Protein AF-A0A2T4TLM7-F1 (afdb_monomer)

Solvent-accessible surface area (backbone atoms only — not comparable to full-atom values): 10738 Å² total; per-residue (Å²): 135,83,86,78,73,74,45,77,49,76,51,80,71,70,89,62,79,80,85,73,84,87,71,97,70,95,67,92,67,88,71,83,81,76,79,48,73,67,58,54,50,51,52,50,51,51,52,40,66,71,65,66,39,69,53,41,35,43,35,41,69,50,76,58,94,63,36,39,39,39,39,37,41,30,25,42,44,48,35,68,31,90,91,48,57,34,42,34,31,38,42,34,38,36,36,34,46,85,89,49,8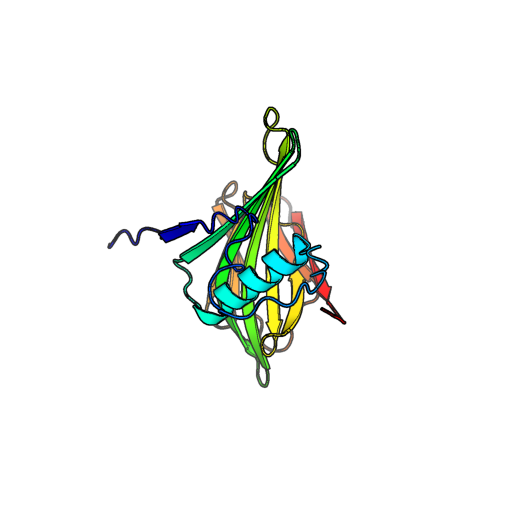4,63,49,47,46,25,30,45,37,35,24,46,86,92,32,57,42,30,33,35,47,80,41,44,77,58,50,48,80,45,44,54,61,42,28,46,35,41,34,35,69,84,77,71,45,73,45,76,47,78,49,70,80,64,88,67,62,61,49,79,42,71,77,41,77,65,88,88,52,73,42,61,52,72,30,45,48,49,71,46,91,82,110

Nearest PDB structures (foldseek):
  8t7w-assembly1_A  TM=2.461E-01  e=5.946E+00  Klebsiella aerogenes KCTC 2190

Mean predicted aligned error: 10.54 Å

Foldseek 3Di:
DDPPAQDEDEDEPPVPDPVPDPDPDDDPDPPVPPPDPVNVVLVVVVVQVVVQDQSYKYWYWDDDPQKIKIWIKGWQHWEDEPPWIKTKIKIWIFIDGPPDGTWIKIWIWIDTPSHTFWIFTDDGPQWDWHDDHQKIWIARNVQRDIDIDRDHHDDDQKDWAFRDCDPNDTDTDITGIDTDPDD

Radius of gyration: 19.2 Å; Cα contacts (8 Å, |Δi|>4): 352; chains: 1; bounding box: 36×71×44 Å

Secondary structure (DSSP, 8-state):
------EEEE-----S--SSSS--------------HHHHHHHHHHHHHHH--TTEEEEEEEEETTEEEEEEEEEEEEEE-SS-EEEEEEEEEEEEETTS-PEEEEEEEEEETTEEEEEEEEE-TTEEEEEETTEEEEEETTTTEEEEEE-SSS--SEEEEEEE-STT--EEEEEEEEE-S--

Sequence (183 aa):
MMNMREMQLTLCTIIAILFVCCTNGSQNKNINTSYSIDDVVVDLETMCLTYQNKNIVFSLKERTNTLVNDYQLKFLGSLQLENEHYELLQKTILSGQEFDSQRSNVSIVLFLNNKLYGEFTGLSNIYSVNVQSNTICIYNKETNYTTKFEITDTIPVQLFIPYTIKDSIPRGDILYLNKHINR

pLDDT: mean 77.3, std 20.48, range [27.69, 96.62]

Structure (mmCIF, N/CA/C/O backbone):
data_AF-A0A2T4TLM7-F1
#
_entry.id   AF-A0A2T4TLM7-F1
#
loop_
_atom_site.group_PDB
_atom_site.id
_atom_site.type_symbol
_atom_site.label_atom_id
_atom_site.label_alt_id
_atom_site.label_comp_id
_atom_site.label_asym_id
_atom_site.label_entity_id
_atom_site.label_seq_id
_atom_site.pdbx_PDB_ins_code
_atom_site.Cartn_x
_atom_site.Cartn_y
_atom_site.Cartn_z
_atom_site.occupancy
_atom_site.B_iso_or_equiv
_atom_site.auth_seq_id
_atom_site.auth_comp_id
_atom_site.auth_asym_id
_atom_site.auth_atom_id
_atom_site.pdbx_PDB_model_num
ATOM 1 N N . MET A 1 1 ? 21.422 -1.760 21.260 1.00 33.12 1 MET A N 1
ATOM 2 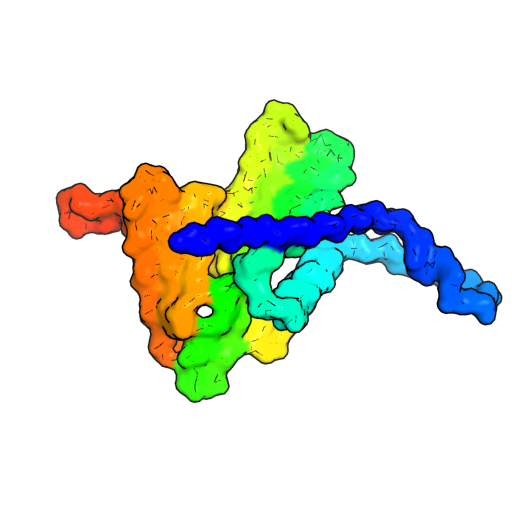C CA . MET A 1 1 ? 20.446 -1.677 20.152 1.00 33.12 1 MET A CA 1
ATOM 3 C C . MET A 1 1 ? 20.816 -2.734 19.131 1.00 33.12 1 MET A C 1
ATOM 5 O O . MET A 1 1 ? 21.908 -2.674 18.585 1.00 33.12 1 MET A O 1
ATOM 9 N N . MET A 1 2 ? 19.983 -3.761 18.976 1.00 27.69 2 MET A N 1
ATOM 10 C CA . MET A 1 2 ? 20.257 -4.881 18.075 1.00 27.69 2 MET A CA 1
ATOM 11 C C . MET A 1 2 ? 19.902 -4.443 16.650 1.00 27.69 2 MET A C 1
ATOM 13 O O . MET A 1 2 ? 18.747 -4.119 16.389 1.00 27.69 2 MET A O 1
ATOM 17 N N . ASN A 1 3 ? 20.891 -4.387 15.751 1.00 35.50 3 ASN A N 1
ATOM 18 C CA . ASN A 1 3 ? 20.660 -4.205 14.317 1.00 35.50 3 ASN A CA 1
ATOM 19 C C . ASN A 1 3 ? 19.931 -5.449 13.799 1.00 35.50 3 ASN A C 1
ATOM 21 O O . ASN A 1 3 ? 20.558 -6.450 13.451 1.00 35.50 3 ASN A O 1
ATOM 25 N N . MET A 1 4 ? 18.601 -5.408 13.803 1.00 39.03 4 MET A N 1
ATOM 26 C CA . MET A 1 4 ? 17.790 -6.398 13.111 1.00 39.03 4 MET A CA 1
ATOM 27 C C . MET A 1 4 ? 17.955 -6.160 11.612 1.00 39.03 4 MET A C 1
ATOM 29 O O . MET A 1 4 ? 17.510 -5.145 11.085 1.00 39.03 4 MET A O 1
ATOM 33 N N . ARG A 1 5 ? 18.672 -7.068 10.947 1.00 49.59 5 ARG A N 1
ATOM 34 C CA . ARG A 1 5 ? 18.843 -7.055 9.492 1.00 49.59 5 ARG A CA 1
ATOM 35 C C . ARG A 1 5 ? 17.535 -7.508 8.842 1.00 49.59 5 ARG A C 1
ATOM 37 O O . ARG A 1 5 ? 16.991 -8.536 9.242 1.00 49.59 5 ARG A O 1
ATOM 44 N N . GLU A 1 6 ? 17.046 -6.753 7.863 1.00 53.81 6 GLU A N 1
ATOM 45 C CA . GLU A 1 6 ? 15.962 -7.203 6.984 1.00 53.81 6 GLU A CA 1
ATOM 46 C C . GLU A 1 6 ? 16.440 -8.422 6.179 1.00 53.81 6 GLU A C 1
ATOM 48 O O . GLU A 1 6 ? 17.590 -8.473 5.735 1.00 53.81 6 GLU A O 1
ATOM 53 N N . MET A 1 7 ? 15.576 -9.429 6.042 1.00 52.00 7 MET A N 1
ATOM 54 C CA . MET A 1 7 ? 15.871 -10.667 5.327 1.00 52.00 7 MET A CA 1
ATOM 55 C C . MET A 1 7 ? 15.123 -10.656 3.992 1.00 52.00 7 MET A C 1
ATOM 57 O O . MET A 1 7 ? 13.897 -10.577 3.959 1.00 52.00 7 MET A O 1
ATOM 61 N N . GLN A 1 8 ? 15.861 -10.727 2.887 1.00 55.94 8 GLN A N 1
ATOM 62 C CA . GLN A 1 8 ? 15.288 -10.778 1.545 1.00 55.94 8 GLN A CA 1
ATOM 63 C C 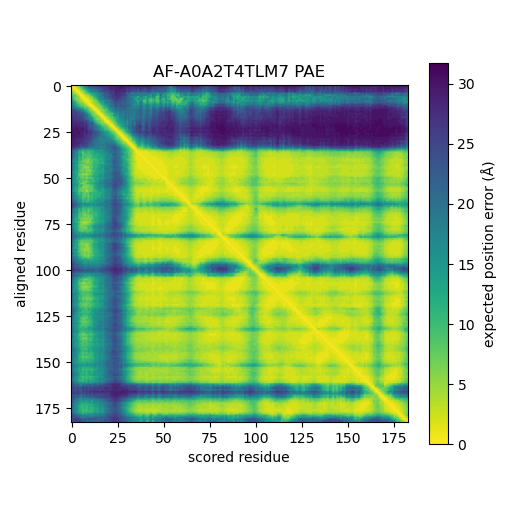. GLN A 1 8 ? 15.191 -12.234 1.081 1.00 55.94 8 GLN A C 1
ATOM 65 O O . GLN A 1 8 ? 16.204 -12.935 1.038 1.00 55.94 8 GLN A O 1
ATOM 70 N N . LEU A 1 9 ? 13.983 -12.679 0.729 1.00 52.72 9 LEU A N 1
ATOM 71 C CA . LEU A 1 9 ? 13.744 -13.981 0.112 1.00 52.72 9 LEU A CA 1
ATOM 72 C C . LEU A 1 9 ? 13.404 -13.765 -1.365 1.00 52.72 9 LEU A C 1
ATOM 74 O O . LEU A 1 9 ? 12.288 -13.384 -1.720 1.00 52.72 9 LEU A O 1
ATOM 78 N N . THR A 1 10 ? 14.384 -14.007 -2.230 1.00 52.44 10 THR A N 1
ATOM 79 C CA . THR 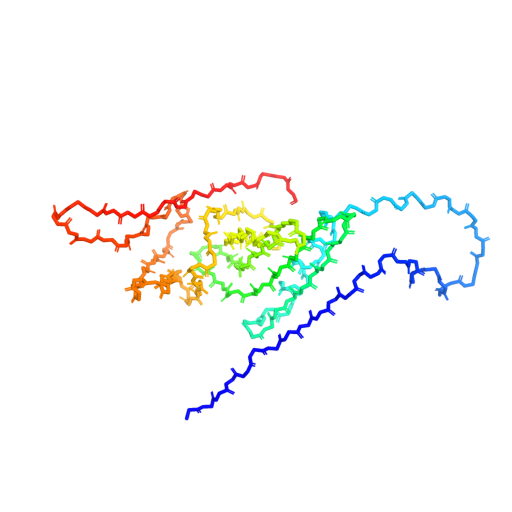A 1 10 ? 14.212 -13.871 -3.678 1.00 52.44 10 THR A CA 1
ATOM 80 C C . THR A 1 10 ? 13.650 -15.164 -4.253 1.00 52.44 10 THR A C 1
ATOM 82 O O . THR A 1 10 ? 14.358 -16.171 -4.323 1.00 52.44 10 THR A O 1
ATOM 85 N N . LEU A 1 11 ? 12.391 -15.140 -4.697 1.00 48.09 11 LEU A N 1
ATOM 86 C CA . LEU A 1 11 ? 11.823 -16.226 -5.485 1.00 48.09 11 LEU A CA 1
ATOM 87 C C . LEU A 1 11 ? 12.173 -15.963 -6.955 1.00 48.09 11 LEU A C 1
ATOM 89 O O . LEU A 1 11 ? 11.512 -15.195 -7.649 1.00 48.09 11 LEU A O 1
ATOM 93 N N . CYS A 1 12 ? 13.259 -16.567 -7.436 1.00 40.81 12 CYS A N 1
ATOM 94 C CA . CYS A 1 12 ? 13.554 -16.586 -8.865 1.00 40.81 12 CYS A CA 1
ATOM 95 C C . CYS A 1 12 ? 12.575 -17.542 -9.552 1.00 40.81 12 CYS A C 1
ATOM 97 O O . CYS A 1 12 ? 12.885 -18.715 -9.755 1.00 40.81 12 CYS A O 1
ATOM 99 N N . THR A 1 13 ? 11.398 -17.051 -9.931 1.00 43.31 13 THR A N 1
ATOM 100 C CA . THR A 1 13 ? 10.540 -17.699 -10.928 1.00 43.31 13 THR A CA 1
ATOM 101 C C . THR A 1 13 ? 11.238 -17.601 -12.277 1.00 43.31 13 THR A C 1
ATOM 103 O O . THR A 1 13 ? 10.899 -16.818 -13.158 1.00 43.31 13 THR A O 1
ATOM 106 N N . ILE A 1 14 ? 12.220 -18.473 -12.476 1.00 39.44 14 ILE A N 1
ATOM 107 C CA . ILE A 1 14 ? 12.344 -19.084 -13.785 1.00 39.44 14 ILE A CA 1
ATOM 108 C C . ILE A 1 14 ? 11.061 -19.911 -13.907 1.00 39.44 14 ILE A C 1
ATOM 110 O O . ILE A 1 14 ? 10.992 -21.025 -13.391 1.00 39.44 14 ILE A O 1
ATOM 114 N N . ILE A 1 15 ? 10.013 -19.357 -14.528 1.00 42.59 15 ILE A N 1
ATOM 115 C CA . ILE A 1 15 ? 8.892 -20.154 -15.046 1.00 42.59 15 ILE A CA 1
ATOM 116 C C . ILE A 1 15 ? 9.458 -20.969 -16.216 1.00 42.59 15 ILE A C 1
ATOM 118 O O . ILE A 1 15 ? 9.212 -20.719 -17.388 1.00 42.59 15 ILE A O 1
ATOM 122 N N . ALA A 1 16 ? 10.299 -21.935 -15.876 1.00 36.75 16 ALA A N 1
ATOM 123 C CA . ALA A 1 16 ? 10.613 -23.092 -16.672 1.00 36.75 16 ALA A CA 1
ATOM 124 C C . ALA A 1 16 ? 10.204 -24.267 -15.793 1.00 36.75 16 ALA A C 1
ATOM 126 O O . ALA A 1 16 ? 10.972 -24.730 -14.959 1.00 36.75 16 ALA A O 1
ATOM 127 N N . ILE A 1 17 ? 8.941 -24.674 -15.932 1.00 44.44 17 ILE A N 1
ATOM 128 C CA . ILE A 1 17 ? 8.554 -26.087 -15.945 1.00 44.44 17 ILE A CA 1
ATOM 129 C C . ILE A 1 17 ? 9.318 -26.939 -14.904 1.00 44.44 17 ILE A C 1
ATOM 131 O O . ILE A 1 17 ? 10.102 -27.813 -15.253 1.00 44.44 17 ILE A O 1
ATOM 135 N N . LEU A 1 18 ? 9.088 -26.699 -13.611 1.00 35.59 18 LEU A N 1
ATOM 136 C CA . LEU A 1 18 ? 9.504 -27.619 -12.538 1.00 35.59 18 LEU A CA 1
ATOM 137 C C . LEU A 1 18 ? 8.317 -28.080 -11.677 1.00 35.59 18 LEU A C 1
ATOM 139 O O . LEU A 1 18 ? 8.486 -28.519 -10.547 1.00 35.59 18 LEU A O 1
ATOM 143 N N . PHE A 1 19 ? 7.111 -28.056 -12.253 1.00 35.44 19 PHE A N 1
ATOM 144 C CA . PHE A 1 19 ? 5.983 -28.891 -11.811 1.00 35.44 19 PHE A CA 1
ATOM 145 C C . PHE A 1 19 ? 5.677 -30.049 -12.779 1.00 35.44 19 PHE A C 1
ATOM 147 O O . PHE A 1 19 ? 4.726 -30.799 -12.575 1.00 35.44 19 PHE A O 1
ATOM 154 N N . VAL A 1 20 ? 6.517 -30.261 -13.799 1.00 38.62 20 VAL A N 1
ATOM 155 C CA . VAL A 1 20 ? 6.531 -31.492 -14.600 1.00 38.62 20 VAL A CA 1
ATOM 156 C C . VAL A 1 20 ? 7.753 -32.292 -14.168 1.00 38.62 20 VAL A C 1
ATOM 158 O O . VAL A 1 20 ? 8.825 -32.058 -14.704 1.00 38.62 20 VAL A O 1
ATOM 161 N N . CYS A 1 21 ? 7.606 -33.145 -13.146 1.00 30.00 21 CYS A N 1
ATOM 162 C CA . CYS A 1 21 ? 8.369 -34.402 -12.967 1.00 30.00 21 CYS A CA 1
ATOM 163 C C . CYS A 1 21 ? 8.120 -35.117 -11.621 1.00 30.00 21 CYS A C 1
ATOM 165 O O . CYS A 1 21 ? 8.963 -35.891 -11.184 1.00 30.00 21 CYS A O 1
ATOM 167 N N . CYS A 1 22 ? 6.959 -34.946 -10.978 1.00 31.88 22 CYS A N 1
ATOM 168 C CA . CYS A 1 22 ? 6.575 -35.801 -9.846 1.00 31.88 22 CYS A CA 1
ATOM 169 C C . CYS A 1 22 ? 5.131 -36.302 -9.960 1.00 31.88 22 CYS A C 1
ATOM 171 O O . CYS A 1 22 ? 4.342 -36.107 -9.051 1.00 31.88 22 CYS A O 1
ATOM 173 N N . THR A 1 23 ? 4.770 -36.961 -11.062 1.00 32.19 23 THR A N 1
ATOM 174 C CA . THR A 1 23 ? 3.806 -38.076 -11.024 1.00 32.19 23 THR A CA 1
ATOM 175 C C . THR A 1 23 ? 4.060 -38.992 -12.220 1.00 32.19 23 THR A C 1
ATOM 177 O O . THR A 1 23 ? 3.981 -38.586 -13.377 1.00 32.19 23 THR A O 1
ATOM 180 N N . ASN A 1 24 ? 4.405 -40.247 -11.932 1.00 34.47 24 ASN A N 1
ATOM 181 C CA . ASN A 1 24 ? 4.474 -41.313 -12.923 1.00 34.47 24 ASN A CA 1
ATOM 182 C C . ASN A 1 24 ? 3.066 -41.561 -13.478 1.00 34.47 24 ASN A C 1
ATOM 184 O O . ASN A 1 24 ? 2.235 -42.163 -12.804 1.00 34.47 24 ASN A O 1
ATOM 188 N N . GLY A 1 25 ? 2.793 -41.087 -14.691 1.00 32.69 25 GLY A N 1
ATOM 189 C CA . GLY A 1 25 ? 1.512 -41.313 -15.356 1.00 32.69 25 GLY A CA 1
ATOM 190 C C . GLY A 1 25 ? 1.303 -40.357 -16.518 1.00 32.69 25 GLY A C 1
ATOM 191 O O . GLY A 1 25 ? 0.605 -39.357 -16.387 1.00 32.69 25 GLY A O 1
ATOM 192 N N . SER A 1 26 ? 1.925 -40.654 -17.660 1.00 36.12 26 SER A N 1
ATOM 193 C CA . SER A 1 26 ? 1.779 -39.874 -18.886 1.00 36.12 26 SER A CA 1
ATOM 194 C C . SER A 1 26 ? 0.325 -39.881 -19.372 1.00 36.12 26 SER A C 1
ATOM 196 O O . SER A 1 26 ? -0.138 -40.837 -19.994 1.00 36.12 26 SER A O 1
ATOM 198 N N . GLN A 1 27 ? -0.383 -38.782 -19.145 1.00 34.03 27 GLN A N 1
ATOM 199 C CA . GLN A 1 27 ? -1.437 -38.336 -20.042 1.00 34.03 27 GLN A CA 1
ATOM 200 C C . GLN A 1 27 ? -1.038 -36.952 -20.531 1.00 34.03 27 GLN A C 1
ATOM 202 O O . GLN A 1 27 ? -0.856 -36.041 -19.724 1.00 34.03 27 GLN A O 1
ATOM 207 N N . ASN A 1 28 ? -0.883 -36.808 -21.849 1.00 35.38 28 ASN A N 1
ATOM 208 C CA . ASN A 1 28 ? -0.712 -35.515 -22.502 1.00 35.38 28 ASN A CA 1
ATOM 209 C C . ASN A 1 28 ? -1.981 -34.685 -22.282 1.00 35.38 28 ASN A C 1
ATOM 211 O O . ASN A 1 28 ? -2.888 -34.665 -23.110 1.00 35.38 28 ASN A O 1
ATOM 215 N N . LYS A 1 29 ? -2.059 -34.011 -21.137 1.00 29.84 29 LYS A N 1
ATOM 216 C CA . LYS A 1 29 ? -2.904 -32.838 -20.982 1.00 29.84 29 LYS A CA 1
ATOM 217 C C . LYS A 1 29 ? -2.148 -31.698 -21.644 1.00 29.84 29 LYS A C 1
ATOM 219 O O . LYS A 1 29 ? -1.044 -31.370 -21.220 1.00 29.84 29 LYS A O 1
ATOM 224 N N . ASN A 1 30 ? -2.742 -31.098 -22.671 1.00 31.16 30 ASN A N 1
ATOM 225 C CA . ASN A 1 30 ? -2.368 -29.750 -23.081 1.00 31.16 30 ASN A CA 1
ATOM 226 C C . ASN A 1 30 ? -2.690 -28.831 -21.900 1.00 31.16 30 ASN A C 1
ATOM 228 O O . ASN A 1 30 ? -3.817 -28.364 -21.747 1.00 31.16 30 ASN A O 1
ATOM 232 N N . ILE A 1 31 ? -1.722 -28.664 -21.001 1.00 35.16 31 ILE A N 1
ATOM 233 C CA . ILE A 1 31 ? -1.799 -27.681 -19.933 1.00 35.16 31 ILE A CA 1
ATOM 234 C C . ILE A 1 31 ? -1.601 -26.344 -20.634 1.00 35.16 31 ILE A C 1
ATOM 236 O O . ILE A 1 31 ? -0.530 -26.064 -21.166 1.00 35.16 31 ILE A O 1
ATOM 240 N N . ASN A 1 32 ? -2.664 -25.552 -20.693 1.00 37.22 32 ASN A N 1
ATOM 241 C CA . ASN A 1 32 ? -2.618 -24.200 -21.223 1.00 37.22 32 ASN A CA 1
ATOM 242 C C . ASN A 1 32 ? -1.873 -23.335 -20.191 1.00 37.22 32 ASN A C 1
ATOM 244 O O . ASN A 1 32 ? -2.482 -22.738 -19.309 1.00 37.22 32 ASN A O 1
ATOM 248 N N . THR A 1 33 ? -0.540 -23.366 -20.204 1.00 45.09 33 THR A N 1
ATOM 249 C CA . THR A 1 33 ? 0.306 -22.661 -19.231 1.00 45.09 33 THR A CA 1
ATOM 250 C C . THR A 1 33 ? 0.501 -21.200 -19.625 1.00 45.09 33 THR A C 1
ATOM 252 O O . THR A 1 33 ? 1.626 -20.771 -19.874 1.00 45.09 33 THR A O 1
ATOM 255 N N . SER A 1 34 ? -0.572 -20.414 -19.676 1.00 51.91 34 SER A N 1
ATOM 256 C CA . SER A 1 34 ? -0.435 -18.957 -19.607 1.00 51.91 34 SER A CA 1
ATOM 257 C C . SER A 1 34 ? -0.628 -18.516 -18.155 1.00 51.91 34 SER A C 1
ATOM 259 O O . SER A 1 34 ? -1.645 -17.917 -17.824 1.00 51.91 34 SER A O 1
ATOM 261 N N . TYR A 1 35 ? 0.314 -18.869 -17.275 1.00 65.00 35 TYR A N 1
ATOM 262 C CA . TYR A 1 35 ? 0.396 -18.217 -15.964 1.00 65.00 35 TYR A CA 1
ATOM 263 C C . TYR A 1 35 ? 0.745 -16.751 -16.216 1.00 65.00 35 TYR A C 1
ATOM 265 O O . TYR A 1 35 ? 1.805 -16.464 -16.779 1.00 65.00 35 TYR A O 1
ATOM 273 N N . SER A 1 36 ? -0.164 -15.837 -15.882 1.00 79.06 36 SER A N 1
ATOM 274 C CA . SER A 1 36 ? 0.096 -14.408 -16.025 1.00 79.06 36 SER A CA 1
ATOM 275 C C . SER A 1 36 ? 0.978 -13.920 -14.875 1.00 79.06 36 SER A C 1
ATOM 277 O O . SER A 1 36 ? 1.003 -14.517 -13.797 1.00 79.06 36 SER A O 1
ATOM 279 N N . ILE A 1 37 ? 1.707 -12.820 -15.082 1.00 79.69 37 ILE A N 1
ATOM 280 C CA . ILE A 1 37 ? 2.483 -12.190 -14.003 1.00 79.69 37 ILE A CA 1
ATOM 281 C C . ILE A 1 37 ? 1.580 -11.792 -12.826 1.00 79.69 37 ILE A C 1
ATOM 283 O O . ILE A 1 37 ? 1.978 -11.891 -11.669 1.00 79.69 37 ILE A O 1
ATOM 287 N N . ASP A 1 38 ? 0.338 -11.416 -13.129 1.00 83.31 38 ASP A N 1
ATOM 288 C CA . ASP A 1 38 ? -0.692 -11.077 -12.158 1.00 83.31 38 ASP A CA 1
ATOM 289 C C . ASP A 1 38 ? -1.053 -12.248 -11.241 1.00 83.31 38 ASP A C 1
ATOM 291 O O . ASP A 1 38 ? -1.249 -12.026 -10.047 1.00 83.31 38 ASP A O 1
ATOM 295 N N . ASP A 1 39 ? -1.097 -13.476 -11.764 1.00 84.12 39 ASP A N 1
ATOM 296 C CA . ASP A 1 39 ? -1.360 -14.677 -10.962 1.00 84.12 39 ASP A CA 1
ATOM 297 C C . ASP A 1 39 ? -0.202 -14.943 -9.989 1.00 84.12 39 ASP A C 1
ATOM 299 O O . ASP A 1 39 ? -0.414 -15.199 -8.807 1.00 84.12 39 ASP A O 1
ATOM 303 N N . VAL A 1 40 ? 1.043 -14.789 -10.456 1.00 82.62 40 VAL A N 1
ATOM 304 C CA . VAL A 1 40 ? 2.239 -14.979 -9.615 1.00 82.62 40 VAL A CA 1
ATOM 305 C C . VAL A 1 40 ? 2.320 -13.920 -8.513 1.00 82.62 40 VAL A C 1
ATOM 307 O O . VAL A 1 40 ? 2.725 -14.214 -7.389 1.00 82.62 40 VAL A O 1
ATOM 310 N N . VAL A 1 41 ? 1.928 -12.678 -8.809 1.00 86.44 41 VAL A N 1
ATOM 311 C CA . VAL A 1 41 ? 1.857 -11.608 -7.805 1.00 86.44 41 VAL A CA 1
ATOM 312 C C . VAL A 1 41 ? 0.809 -11.924 -6.734 1.00 86.44 41 VAL A C 1
ATOM 314 O O . VAL A 1 41 ? 1.085 -11.702 -5.558 1.00 86.44 41 VAL A O 1
ATOM 317 N N . VAL A 1 42 ? -0.342 -12.494 -7.103 1.00 88.38 42 VAL A N 1
ATOM 318 C CA . VAL A 1 42 ? -1.360 -12.950 -6.137 1.00 88.38 42 VAL A CA 1
ATOM 319 C C . VAL A 1 42 ? -0.828 -14.088 -5.256 1.00 88.38 42 VAL A C 1
ATOM 321 O O . VAL A 1 42 ? -1.054 -14.093 -4.042 1.00 88.38 42 VAL A O 1
ATOM 324 N N . ASP A 1 43 ? -0.059 -15.019 -5.824 1.00 86.88 43 ASP A N 1
ATOM 325 C CA . ASP A 1 43 ? 0.602 -16.068 -5.040 1.00 86.88 43 ASP A CA 1
ATOM 326 C C . ASP A 1 43 ? 1.593 -15.464 -4.026 1.00 86.88 43 ASP A C 1
ATOM 328 O O . ASP A 1 43 ? 1.613 -15.861 -2.860 1.00 86.88 43 ASP A O 1
ATOM 332 N N . LEU A 1 44 ? 2.370 -14.448 -4.422 1.00 87.50 44 LEU A N 1
ATOM 333 C CA . LEU A 1 44 ? 3.273 -13.723 -3.515 1.00 87.50 44 LEU A CA 1
ATOM 334 C C . LEU A 1 44 ? 2.531 -12.966 -2.411 1.00 87.50 44 LEU A C 1
ATOM 336 O O . LEU A 1 44 ? 2.979 -12.985 -1.263 1.00 87.50 44 LEU A O 1
ATOM 340 N N . GLU A 1 45 ? 1.411 -12.314 -2.734 1.00 92.75 45 GLU A N 1
ATOM 341 C CA . GLU A 1 45 ? 0.527 -11.670 -1.753 1.00 92.75 45 GLU A CA 1
ATOM 342 C C . GLU A 1 45 ? 0.062 -12.704 -0.716 1.00 92.75 45 GLU A C 1
ATOM 344 O O . GLU A 1 45 ? 0.241 -12.504 0.487 1.00 92.75 45 GLU A O 1
ATOM 349 N N . THR A 1 46 ? -0.405 -13.866 -1.180 1.00 90.88 46 THR A N 1
ATOM 350 C CA . THR A 1 46 ? -0.849 -14.982 -0.330 1.00 90.88 46 THR A CA 1
ATOM 351 C C . THR A 1 46 ? 0.278 -15.522 0.557 1.00 90.88 46 THR A C 1
ATOM 353 O O . THR A 1 46 ? 0.079 -15.753 1.754 1.00 90.88 46 THR A O 1
ATOM 356 N N . MET A 1 47 ? 1.489 -15.692 0.015 1.00 87.69 47 MET A N 1
ATOM 357 C CA . MET A 1 47 ? 2.657 -16.112 0.799 1.00 87.69 47 MET A CA 1
ATOM 358 C C . MET A 1 47 ? 3.019 -15.083 1.877 1.00 87.69 47 MET A C 1
ATOM 360 O O . MET A 1 47 ? 3.332 -15.457 3.010 1.00 87.69 47 MET A O 1
ATOM 364 N N . CYS A 1 48 ? 2.947 -13.791 1.548 1.00 90.25 48 CYS A N 1
ATOM 365 C CA . CYS A 1 48 ? 3.239 -12.710 2.482 1.00 90.25 48 CYS A CA 1
ATOM 366 C C . CYS A 1 48 ? 2.235 -12.683 3.647 1.00 90.25 48 CYS A C 1
ATOM 368 O O . CYS A 1 48 ? 2.651 -12.621 4.808 1.00 90.25 48 CYS A O 1
ATOM 370 N N . LEU A 1 49 ? 0.939 -12.823 3.341 1.00 92.56 49 LEU A N 1
ATOM 371 C CA . LEU A 1 49 ? -0.142 -12.944 4.328 1.00 92.56 49 LEU A CA 1
ATOM 372 C C . LEU A 1 49 ? -0.030 -14.214 5.172 1.00 92.56 49 LEU A C 1
ATOM 374 O O . LEU A 1 49 ? -0.394 -14.207 6.336 1.00 92.56 49 LEU A O 1
ATOM 378 N N . THR A 1 50 ? 0.512 -15.304 4.629 1.00 89.75 50 THR A N 1
ATOM 379 C CA . THR A 1 50 ? 0.703 -16.543 5.400 1.00 89.75 50 THR A CA 1
ATOM 380 C C . THR A 1 50 ? 1.831 -16.409 6.426 1.00 89.75 50 THR A C 1
ATOM 382 O O . THR A 1 50 ? 1.745 -16.956 7.524 1.00 89.75 50 THR A O 1
ATOM 385 N N . TYR A 1 51 ? 2.915 -15.705 6.082 1.00 86.00 51 TYR A N 1
ATOM 386 C CA . TYR A 1 51 ? 4.092 -15.604 6.951 1.00 86.00 51 TYR A CA 1
ATOM 387 C C . TYR A 1 51 ? 4.015 -14.446 7.965 1.00 86.00 51 TYR A C 1
ATOM 389 O O . TYR A 1 51 ? 4.655 -14.518 9.014 1.00 86.00 51 TYR A O 1
ATOM 397 N N . GLN A 1 52 ? 3.259 -13.383 7.659 1.00 90.25 52 GLN A N 1
ATOM 398 C CA . GLN A 1 52 ? 2.968 -12.241 8.548 1.00 90.25 52 GLN A CA 1
ATOM 399 C C . GLN A 1 52 ? 4.191 -11.648 9.274 1.00 90.25 52 GLN A C 1
ATOM 401 O O . GLN A 1 52 ? 4.130 -11.255 10.442 1.00 90.25 52 GLN A O 1
ATOM 406 N N . ASN A 1 53 ? 5.342 -11.560 8.601 1.00 85.69 53 ASN A N 1
ATOM 407 C CA . ASN A 1 53 ? 6.569 -11.056 9.217 1.00 85.69 53 ASN A CA 1
ATOM 408 C C . ASN A 1 53 ? 7.081 -9.807 8.515 1.00 85.69 53 ASN A C 1
ATOM 410 O O . ASN A 1 53 ? 7.556 -9.847 7.381 1.00 85.69 53 ASN A O 1
ATOM 414 N N . LYS A 1 54 ? 7.090 -8.707 9.264 1.00 84.44 54 LYS A N 1
ATOM 415 C CA . LYS A 1 54 ? 7.555 -7.402 8.794 1.00 84.44 54 LYS A CA 1
ATOM 416 C C . LYS A 1 54 ? 9.042 -7.311 8.458 1.00 84.44 54 LYS A C 1
ATOM 418 O O . LYS A 1 54 ? 9.470 -6.294 7.930 1.00 84.44 54 LYS A O 1
ATOM 423 N N . ASN A 1 55 ? 9.847 -8.315 8.796 1.00 85.12 55 ASN A N 1
ATOM 424 C CA . ASN A 1 55 ? 11.279 -8.328 8.485 1.00 85.12 55 ASN A CA 1
ATOM 425 C C . ASN A 1 55 ? 11.601 -9.119 7.212 1.00 85.12 55 ASN A C 1
ATOM 427 O O . ASN A 1 55 ? 12.772 -9.173 6.836 1.00 85.12 55 ASN A O 1
ATOM 431 N N . ILE A 1 56 ? 10.598 -9.743 6.583 1.00 83.38 56 ILE A N 1
ATOM 432 C CA . ILE A 1 56 ? 10.769 -10.486 5.337 1.00 83.38 56 ILE A CA 1
ATOM 433 C C . ILE A 1 56 ? 10.189 -9.694 4.176 1.00 83.38 56 ILE A C 1
ATOM 435 O O . ILE A 1 56 ? 9.063 -9.200 4.237 1.00 83.38 56 ILE A O 1
ATOM 439 N N . VAL A 1 57 ? 10.979 -9.609 3.111 1.00 88.12 57 VAL A N 1
ATOM 440 C CA . VAL A 1 57 ? 10.551 -9.092 1.814 1.00 88.12 57 VAL A CA 1
ATOM 441 C C . VAL A 1 57 ? 10.552 -10.246 0.824 1.00 88.12 57 VAL A C 1
ATOM 443 O O . VAL A 1 57 ? 11.583 -10.892 0.621 1.00 88.12 57 VAL A O 1
ATOM 446 N N . PHE A 1 58 ? 9.394 -10.493 0.220 1.00 85.50 58 PHE A N 1
ATOM 447 C CA . PHE A 1 58 ? 9.244 -11.405 -0.906 1.00 85.50 58 PHE A CA 1
ATOM 448 C C . PHE A 1 58 ? 9.443 -10.612 -2.189 1.00 85.50 58 PHE A C 1
ATOM 450 O O . PHE A 1 58 ? 8.849 -9.545 -2.342 1.00 85.50 58 PHE A O 1
ATOM 457 N N . SER A 1 59 ? 10.270 -11.109 -3.105 1.00 84.88 59 SER A N 1
ATOM 458 C CA . SER A 1 59 ? 10.529 -10.414 -4.366 1.00 84.88 59 SER A CA 1
ATOM 459 C C . SER A 1 59 ? 10.393 -11.318 -5.583 1.00 84.88 59 SER A C 1
ATOM 461 O O . SER A 1 59 ? 10.812 -12.478 -5.546 1.00 84.88 59 SER A O 1
ATOM 463 N N . LEU A 1 60 ? 9.885 -10.740 -6.668 1.00 84.44 60 LEU A N 1
ATOM 464 C CA . LEU A 1 60 ? 9.708 -11.341 -7.982 1.00 84.44 60 LEU A CA 1
ATOM 465 C C . LEU A 1 60 ? 10.268 -10.400 -9.037 1.00 84.44 60 LEU A C 1
ATOM 467 O O . LEU A 1 60 ? 9.828 -9.263 -9.160 1.00 84.44 60 LEU A O 1
ATOM 471 N N . LYS A 1 61 ? 11.190 -10.907 -9.849 1.00 83.7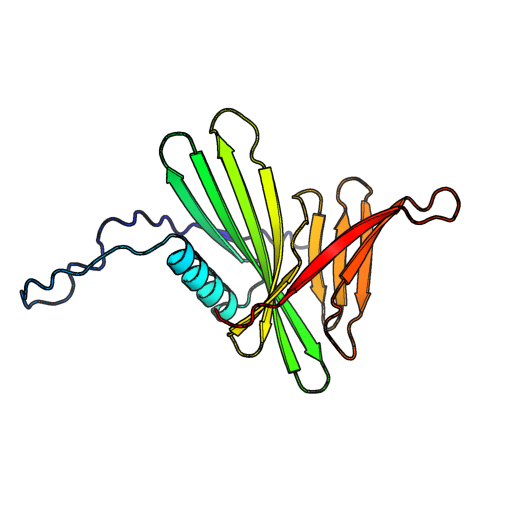5 61 LYS A N 1
ATOM 472 C CA . LYS A 1 61 ? 11.766 -10.151 -10.955 1.00 83.75 61 LYS A CA 1
ATOM 473 C C . LYS A 1 61 ? 11.304 -10.726 -12.284 1.00 83.75 61 LYS A C 1
ATOM 475 O O . LYS A 1 61 ? 11.657 -11.850 -12.629 1.00 83.75 61 LYS A O 1
ATOM 480 N N . GLU A 1 62 ? 10.577 -9.923 -13.042 1.00 80.00 62 GLU A N 1
ATOM 481 C CA . GLU A 1 62 ? 10.203 -10.193 -14.423 1.00 80.00 62 GLU A CA 1
ATOM 482 C C . GLU A 1 62 ? 11.131 -9.412 -15.362 1.00 80.00 62 GLU A C 1
ATOM 484 O O . GLU A 1 62 ? 11.458 -8.243 -15.134 1.00 80.00 62 GLU A O 1
ATOM 489 N N . ARG A 1 63 ? 11.579 -10.065 -16.434 1.00 81.31 63 ARG A N 1
ATOM 490 C CA . ARG A 1 63 ? 12.371 -9.435 -17.490 1.00 81.31 63 ARG A CA 1
ATOM 491 C C . ARG A 1 63 ? 11.754 -9.765 -18.838 1.00 81.31 63 ARG A C 1
ATOM 493 O O . ARG A 1 63 ? 11.675 -10.935 -19.205 1.00 81.31 63 ARG A O 1
ATOM 500 N N . THR A 1 64 ? 11.433 -8.723 -19.595 1.00 78.81 64 THR A N 1
ATOM 501 C CA . THR A 1 64 ? 10.856 -8.841 -20.935 1.00 78.81 64 THR A CA 1
ATOM 502 C C . THR A 1 64 ? 11.624 -7.925 -21.878 1.00 78.81 64 THR A C 1
ATOM 504 O O . THR A 1 64 ? 11.511 -6.702 -21.806 1.00 78.81 64 THR A O 1
ATOM 507 N N . ASN A 1 65 ? 12.427 -8.503 -22.775 1.00 81.75 65 ASN A N 1
ATOM 508 C CA . ASN A 1 65 ? 13.372 -7.764 -23.621 1.00 81.75 65 ASN A CA 1
ATOM 509 C C . ASN A 1 65 ? 14.299 -6.856 -22.783 1.00 81.75 65 ASN A C 1
ATOM 511 O O . ASN A 1 65 ? 15.085 -7.358 -21.982 1.00 81.75 65 ASN A O 1
ATOM 515 N N . THR A 1 66 ? 14.206 -5.534 -22.963 1.00 78.12 66 THR A N 1
ATOM 516 C CA . THR A 1 66 ? 14.975 -4.503 -22.241 1.00 78.12 66 THR A CA 1
ATOM 517 C C . THR A 1 66 ? 14.250 -3.946 -21.012 1.00 78.12 66 THR A C 1
ATOM 519 O O . THR A 1 66 ? 14.809 -3.105 -20.305 1.00 78.12 66 THR A O 1
ATOM 522 N N . LEU A 1 67 ? 13.009 -4.381 -20.763 1.00 77.56 67 LEU A N 1
ATOM 523 C CA . LEU A 1 67 ? 12.206 -3.971 -19.615 1.00 77.56 67 LEU A CA 1
ATOM 524 C C . LEU A 1 67 ? 12.422 -4.924 -18.444 1.00 77.56 67 LEU A C 1
ATOM 526 O O . LEU A 1 67 ? 12.469 -6.147 -18.604 1.00 77.56 67 LEU A O 1
ATOM 530 N N . VAL A 1 68 ? 12.526 -4.341 -17.256 1.00 82.75 68 VAL A N 1
ATOM 531 C CA . VAL A 1 68 ? 12.651 -5.069 -15.997 1.00 82.75 68 VAL A CA 1
ATOM 532 C C . VAL A 1 68 ? 11.596 -4.551 -15.033 1.00 82.75 68 VAL A C 1
ATOM 534 O O . VAL A 1 68 ? 11.528 -3.345 -14.793 1.00 82.75 68 VAL A O 1
ATOM 537 N N . ASN A 1 69 ? 10.822 -5.475 -14.466 1.00 83.25 69 ASN A N 1
ATOM 538 C CA . ASN A 1 69 ? 9.899 -5.217 -13.369 1.00 83.25 69 ASN A CA 1
ATOM 539 C C . ASN A 1 69 ? 10.365 -6.017 -12.148 1.00 83.25 69 ASN A C 1
ATOM 541 O O . ASN A 1 69 ? 10.464 -7.241 -12.207 1.00 83.25 69 ASN A O 1
ATOM 545 N N . ASP A 1 70 ? 10.673 -5.338 -11.049 1.00 86.25 70 ASP A N 1
ATOM 546 C CA . ASP A 1 70 ? 10.934 -5.963 -9.750 1.00 86.25 70 ASP A CA 1
ATOM 547 C C . ASP A 1 70 ? 9.774 -5.643 -8.806 1.00 86.25 70 ASP A C 1
ATOM 549 O O . ASP A 1 70 ? 9.541 -4.488 -8.442 1.00 86.25 70 ASP A O 1
ATOM 553 N N . TYR A 1 71 ? 9.019 -6.680 -8.466 1.00 88.31 71 TYR A N 1
ATOM 554 C CA . TYR A 1 71 ? 7.907 -6.653 -7.535 1.00 88.31 71 TYR A CA 1
ATOM 555 C C . TYR A 1 71 ? 8.423 -7.055 -6.161 1.00 88.31 71 TYR A C 1
ATOM 557 O O . TYR A 1 71 ? 8.971 -8.141 -5.996 1.00 88.31 71 TYR A O 1
ATOM 565 N N . GLN A 1 72 ? 8.200 -6.215 -5.160 1.00 90.75 72 GLN A N 1
ATOM 566 C CA . GLN A 1 72 ? 8.572 -6.483 -3.778 1.00 90.75 72 GLN A CA 1
ATOM 567 C C . GLN A 1 72 ? 7.341 -6.348 -2.889 1.00 90.75 72 GLN A C 1
ATOM 569 O O . GLN A 1 72 ? 6.644 -5.333 -2.933 1.00 90.75 72 GLN A O 1
ATOM 574 N N . LEU A 1 73 ? 7.085 -7.369 -2.077 1.00 92.25 73 LEU A N 1
ATOM 575 C CA . LEU A 1 73 ? 5.985 -7.412 -1.127 1.00 92.25 73 LEU A CA 1
ATOM 576 C C . LEU A 1 73 ? 6.505 -7.615 0.290 1.00 92.25 73 LEU A C 1
ATOM 578 O O . LEU A 1 73 ? 7.339 -8.483 0.557 1.00 92.25 73 LEU A O 1
ATOM 582 N N . LYS A 1 74 ? 5.991 -6.795 1.203 1.00 94.00 74 LYS A N 1
ATOM 583 C CA . LYS A 1 74 ? 6.372 -6.791 2.614 1.00 94.00 74 LYS A CA 1
ATOM 584 C C . LYS A 1 74 ? 5.127 -6.687 3.479 1.00 94.00 74 LYS A C 1
ATOM 586 O O . LYS A 1 74 ? 4.324 -5.778 3.290 1.00 94.00 74 LYS A O 1
ATOM 591 N N . PHE A 1 75 ? 4.996 -7.564 4.466 1.00 94.62 75 PHE A N 1
ATOM 592 C CA . PHE A 1 75 ? 3.926 -7.461 5.452 1.00 94.62 75 PHE A CA 1
ATOM 593 C C . PHE A 1 75 ? 4.176 -6.253 6.359 1.00 94.62 75 PHE A C 1
ATOM 595 O O . PHE A 1 75 ? 5.266 -6.101 6.911 1.00 94.62 75 PHE A O 1
ATOM 602 N N . LEU A 1 76 ? 3.188 -5.375 6.510 1.00 95.12 76 LEU A N 1
ATOM 603 C CA . LEU A 1 76 ? 3.308 -4.185 7.355 1.00 95.12 76 LEU A CA 1
ATOM 604 C C . LEU A 1 76 ? 2.758 -4.418 8.761 1.00 95.12 76 LEU A C 1
ATOM 606 O O . LEU A 1 76 ? 3.289 -3.861 9.722 1.00 95.12 76 LEU A O 1
ATOM 610 N N . GLY A 1 77 ? 1.709 -5.227 8.879 1.00 94.19 77 GLY A N 1
ATOM 611 C CA . GLY A 1 77 ? 0.958 -5.419 10.111 1.00 94.19 77 GLY A CA 1
ATOM 612 C C . GLY A 1 77 ? -0.533 -5.542 9.828 1.00 94.19 77 GLY A C 1
ATOM 613 O O . GLY A 1 77 ? -0.948 -5.791 8.697 1.00 94.19 77 GLY A O 1
ATOM 614 N N . SER A 1 78 ? -1.330 -5.321 10.865 1.00 93.75 78 SER A N 1
ATOM 615 C CA . SER A 1 78 ? -2.783 -5.404 10.799 1.00 93.75 78 SER A CA 1
ATOM 616 C C . SER A 1 78 ? -3.450 -4.228 11.505 1.00 93.75 78 SER A C 1
ATOM 618 O O . SER A 1 78 ? -2.933 -3.772 12.525 1.00 93.75 78 SER A O 1
ATOM 620 N N . LEU A 1 79 ? -4.610 -3.797 11.007 1.00 93.69 79 LEU A N 1
ATOM 621 C CA . LEU A 1 79 ? -5.513 -2.853 11.671 1.00 93.69 79 LEU A CA 1
ATOM 622 C C . LEU A 1 79 ? -6.689 -3.632 12.276 1.00 93.69 79 LEU A C 1
ATOM 624 O O . LEU A 1 79 ? -7.320 -4.435 11.586 1.00 93.69 79 LEU A O 1
ATOM 628 N N . GLN A 1 80 ? -6.998 -3.377 13.547 1.00 92.00 80 GLN A N 1
ATOM 629 C CA . GLN A 1 80 ? -8.132 -3.969 14.251 1.00 92.00 80 GLN A CA 1
ATOM 630 C C . GLN A 1 80 ? -9.227 -2.920 14.465 1.00 92.00 80 GLN A C 1
ATOM 632 O O . GLN A 1 80 ? -9.206 -2.159 15.432 1.00 92.00 80 GLN A O 1
ATOM 637 N N . LEU A 1 81 ? -10.207 -2.912 13.571 1.00 89.25 81 LEU A N 1
ATOM 638 C CA . LEU A 1 81 ? -11.425 -2.111 13.694 1.00 89.25 81 LEU A CA 1
ATOM 639 C C . LEU A 1 81 ? -12.461 -2.881 14.529 1.00 89.25 81 LEU A C 1
ATOM 641 O O . LEU A 1 81 ? -12.280 -4.076 14.778 1.00 89.25 81 LEU A O 1
ATOM 645 N N . GLU A 1 82 ? -13.537 -2.220 14.972 1.00 82.75 82 GLU A N 1
ATOM 646 C CA . GLU A 1 82 ? -14.501 -2.794 15.934 1.00 82.75 82 GLU A CA 1
ATOM 647 C C . GLU A 1 82 ? -14.942 -4.228 15.591 1.00 82.75 82 GLU A C 1
ATOM 649 O O . GLU A 1 82 ? -14.907 -5.099 16.456 1.00 82.75 82 GLU A O 1
ATOM 654 N N . ASN A 1 83 ? -15.294 -4.491 14.327 1.00 83.38 83 ASN A N 1
ATOM 655 C CA . ASN A 1 83 ? -15.768 -5.806 13.873 1.00 83.38 83 ASN A CA 1
ATOM 656 C C . ASN A 1 83 ? -14.934 -6.412 12.737 1.00 83.38 83 ASN A C 1
ATOM 658 O O . ASN A 1 83 ? -15.258 -7.492 12.245 1.00 83.38 83 ASN A O 1
ATOM 662 N N . GLU A 1 84 ? -13.882 -5.728 12.289 1.00 90.69 84 GLU A N 1
ATOM 663 C CA . GLU A 1 84 ? -13.146 -6.103 11.084 1.00 90.69 84 GLU A CA 1
ATOM 664 C C . GLU A 1 84 ? -11.640 -6.091 11.330 1.00 90.69 84 GLU A C 1
ATOM 666 O O . GLU A 1 84 ? -11.097 -5.207 11.995 1.00 90.69 84 GLU A O 1
ATOM 671 N N . HIS A 1 85 ? -10.964 -7.086 10.765 1.00 92.31 85 HIS A N 1
ATOM 672 C CA . HIS A 1 85 ? -9.518 -7.218 10.823 1.00 92.31 85 HIS A CA 1
ATOM 673 C C . HIS A 1 85 ? -8.947 -7.056 9.422 1.00 92.31 85 HIS A C 1
ATOM 675 O O . HIS A 1 85 ? -9.309 -7.805 8.512 1.00 92.31 85 HIS A O 1
ATOM 681 N N . TYR A 1 86 ? -8.054 -6.085 9.266 1.00 94.75 86 TYR A N 1
ATOM 682 C CA . TYR A 1 86 ? -7.395 -5.825 7.998 1.00 94.75 86 TYR A CA 1
ATOM 683 C C . TYR A 1 86 ? -5.921 -6.163 8.098 1.00 94.75 86 TYR A C 1
ATOM 685 O O . TYR A 1 86 ? -5.240 -5.699 9.008 1.00 94.75 86 TYR A O 1
ATOM 693 N N . GLU A 1 87 ? -5.415 -6.895 7.119 1.00 95.81 87 GLU A N 1
ATOM 694 C CA . GLU A 1 87 ? -3.990 -7.148 6.943 1.00 95.81 87 GLU A CA 1
ATOM 695 C C . GLU A 1 87 ? -3.441 -6.227 5.863 1.00 95.81 87 GLU A C 1
ATOM 697 O O . GLU A 1 87 ? -4.081 -5.994 4.836 1.00 95.81 87 GLU A O 1
ATOM 702 N N . LEU A 1 88 ? -2.274 -5.643 6.120 1.00 96.62 88 LEU A N 1
ATOM 703 C CA . LEU A 1 88 ? -1.700 -4.624 5.257 1.00 96.62 88 LEU A CA 1
ATOM 704 C C . LEU A 1 88 ? -0.358 -5.098 4.715 1.00 96.62 88 LEU A C 1
ATOM 706 O O . LEU A 1 88 ? 0.544 -5.464 5.474 1.00 96.62 88 LEU A O 1
ATOM 710 N N . LEU A 1 89 ? -0.208 -5.021 3.397 1.00 96.38 89 LEU A N 1
ATOM 711 C CA . LEU A 1 89 ? 1.051 -5.245 2.698 1.00 96.38 89 LEU A CA 1
ATOM 712 C C . LEU A 1 89 ? 1.551 -3.930 2.098 1.00 96.38 89 LEU A C 1
ATOM 714 O O . LEU A 1 89 ? 0.768 -3.094 1.656 1.00 96.38 89 LEU A O 1
ATOM 718 N N . GLN A 1 90 ? 2.865 -3.763 2.033 1.00 95.44 90 GLN A N 1
ATOM 719 C CA . GLN A 1 90 ? 3.486 -2.812 1.125 1.00 95.44 90 GLN A CA 1
ATOM 720 C C . GLN A 1 90 ? 3.814 -3.546 -0.166 1.00 95.44 90 GLN A C 1
ATOM 722 O O . GLN A 1 90 ? 4.514 -4.560 -0.128 1.00 95.44 90 GLN A O 1
ATOM 727 N N . LYS A 1 91 ? 3.355 -3.005 -1.289 1.00 94.12 91 LYS A N 1
ATOM 728 C CA . LYS A 1 91 ? 3.718 -3.470 -2.624 1.00 94.12 91 LYS A CA 1
ATOM 729 C C . LYS A 1 91 ? 4.560 -2.395 -3.291 1.00 94.12 91 LYS A C 1
ATOM 731 O O . LYS A 1 91 ? 4.161 -1.238 -3.370 1.00 94.12 91 LYS A O 1
ATOM 736 N N . THR A 1 92 ? 5.745 -2.777 -3.739 1.00 92.12 92 THR A N 1
ATOM 737 C CA . THR A 1 92 ? 6.662 -1.907 -4.472 1.00 92.12 92 THR A CA 1
ATOM 738 C C . THR A 1 92 ? 6.906 -2.517 -5.840 1.00 92.12 92 THR A C 1
ATOM 740 O O . THR A 1 92 ? 7.272 -3.684 -5.936 1.00 92.12 92 THR A O 1
ATOM 743 N N . ILE A 1 93 ? 6.728 -1.729 -6.894 1.00 90.44 93 ILE A N 1
ATOM 744 C CA . ILE A 1 93 ? 7.050 -2.109 -8.267 1.00 90.44 93 ILE A CA 1
ATOM 745 C C . ILE A 1 93 ? 8.129 -1.156 -8.763 1.00 90.44 93 ILE A C 1
ATOM 747 O O . ILE A 1 93 ? 7.880 0.037 -8.947 1.00 90.44 93 ILE A O 1
ATOM 751 N N . LEU A 1 94 ? 9.328 -1.686 -8.975 1.00 88.00 94 LEU A N 1
ATOM 752 C CA . LEU A 1 94 ? 10.422 -0.991 -9.639 1.00 88.00 94 LEU A CA 1
ATOM 753 C C . LEU A 1 94 ? 10.381 -1.386 -11.112 1.00 88.00 94 LEU A C 1
ATOM 755 O O . LEU A 1 94 ? 10.720 -2.513 -11.464 1.00 88.00 94 LEU A O 1
ATOM 759 N N . SER A 1 95 ? 9.930 -0.470 -11.966 1.00 84.56 95 SER A N 1
ATOM 760 C CA . SER A 1 95 ? 9.745 -0.726 -13.399 1.00 84.56 95 SER A CA 1
ATOM 761 C C . SER A 1 95 ? 10.549 0.258 -14.241 1.00 84.56 95 SER A C 1
ATOM 763 O O . SER A 1 95 ? 10.649 1.444 -13.916 1.00 84.56 95 SER A O 1
ATOM 765 N N . GLY A 1 96 ? 11.147 -0.222 -15.328 1.00 80.25 96 GLY A N 1
ATOM 766 C CA . GLY A 1 96 ? 11.913 0.639 -16.224 1.00 80.25 96 GLY A CA 1
ATOM 767 C C . GLY A 1 96 ? 12.669 -0.110 -17.310 1.00 80.25 96 GLY A C 1
ATOM 768 O O . GLY A 1 96 ? 12.677 -1.342 -17.366 1.00 80.25 96 GLY A O 1
ATOM 769 N N . GLN A 1 97 ? 13.309 0.667 -18.181 1.00 76.88 97 GLN A N 1
ATOM 770 C CA . GLN A 1 97 ? 14.317 0.152 -19.103 1.00 76.88 97 GLN A CA 1
ATOM 771 C C . GLN A 1 97 ? 15.640 -0.037 -18.355 1.00 76.88 97 GLN A C 1
ATOM 773 O O . GLN A 1 97 ? 15.940 0.706 -17.429 1.00 76.88 97 GLN A O 1
ATOM 778 N N . GLU A 1 98 ? 16.454 -1.012 -18.761 1.00 69.31 98 GLU A N 1
ATOM 779 C CA . GLU A 1 98 ? 17.718 -1.339 -18.074 1.00 69.31 98 GLU A CA 1
ATOM 780 C C . GLU A 1 98 ? 18.717 -0.159 -17.991 1.00 69.31 98 GLU A C 1
ATOM 782 O O . GLU A 1 98 ? 19.554 -0.139 -17.092 1.00 69.31 98 GLU A O 1
ATOM 787 N N . PHE A 1 99 ? 18.601 0.839 -18.878 1.00 56.47 99 PHE A N 1
ATOM 788 C CA . PHE A 1 99 ? 19.521 1.980 -18.975 1.00 56.47 99 PHE A CA 1
ATOM 789 C C . PHE A 1 99 ? 19.037 3.288 -18.326 1.00 56.47 99 PHE A C 1
ATOM 791 O O . PHE A 1 99 ? 19.872 4.152 -18.072 1.00 56.47 99 PHE A O 1
ATOM 798 N N . ASP A 1 100 ? 17.747 3.424 -18.000 1.00 51.06 100 ASP A N 1
ATOM 799 C CA . ASP A 1 100 ? 17.173 4.648 -17.427 1.00 51.06 100 ASP A CA 1
ATOM 800 C C . ASP A 1 100 ? 16.472 4.323 -16.103 1.00 51.06 100 ASP A C 1
ATOM 802 O O . ASP A 1 100 ? 15.744 3.340 -15.985 1.00 51.06 100 ASP A O 1
ATOM 806 N N . SER A 1 101 ? 16.729 5.132 -15.081 1.00 51.72 101 SER A N 1
ATOM 807 C CA . SER A 1 101 ? 16.359 4.893 -13.682 1.00 51.72 101 SER A CA 1
ATOM 808 C C . SER A 1 101 ? 14.943 4.324 -13.463 1.00 51.72 101 SER A C 1
ATOM 810 O O . SER A 1 101 ? 13.941 4.801 -13.996 1.00 51.72 101 SER A O 1
ATOM 812 N N . GLN A 1 102 ? 14.872 3.292 -12.617 1.00 63.91 102 GLN A N 1
ATOM 813 C CA . GLN A 1 102 ? 13.652 2.563 -12.265 1.00 63.91 102 GLN A CA 1
ATOM 814 C C . GLN A 1 102 ? 12.612 3.504 -11.636 1.00 63.91 102 GLN A C 1
ATOM 816 O O . GLN A 1 102 ? 12.861 4.108 -10.589 1.00 63.91 102 GLN A O 1
ATOM 821 N N . ARG A 1 103 ? 11.421 3.608 -12.235 1.00 69.75 103 ARG A N 1
ATOM 822 C CA . ARG A 1 103 ? 10.279 4.270 -11.596 1.00 69.75 103 ARG A CA 1
ATOM 823 C C . ARG A 1 103 ? 9.740 3.342 -10.517 1.00 69.75 103 ARG A C 1
ATOM 825 O O . ARG A 1 103 ? 9.317 2.225 -10.812 1.00 69.75 103 ARG A O 1
ATOM 832 N N . SER A 1 104 ? 9.759 3.820 -9.277 1.00 81.38 104 SER A N 1
ATOM 833 C CA . SER A 1 104 ? 9.167 3.118 -8.144 1.00 81.38 104 SER A CA 1
ATOM 834 C C . SER A 1 104 ? 7.720 3.543 -7.963 1.00 81.38 104 SER A C 1
ATOM 836 O O . SER A 1 104 ? 7.459 4.709 -7.672 1.00 81.38 104 SER A O 1
ATOM 838 N N . ASN A 1 105 ? 6.805 2.585 -8.050 1.00 88.88 105 ASN A N 1
ATOM 839 C CA . ASN A 1 105 ? 5.441 2.734 -7.563 1.00 88.88 105 ASN A CA 1
ATOM 840 C C . ASN A 1 105 ? 5.312 1.951 -6.256 1.00 88.88 105 ASN A C 1
ATOM 842 O O . ASN A 1 105 ? 5.570 0.750 -6.234 1.00 88.88 105 ASN A O 1
ATOM 846 N N . VAL A 1 106 ? 4.983 2.643 -5.174 1.00 92.12 106 VAL A N 1
ATOM 847 C CA . VAL A 1 106 ? 4.748 2.059 -3.857 1.00 92.12 106 VAL A CA 1
ATOM 848 C C . VAL A 1 106 ? 3.263 2.194 -3.540 1.00 92.12 106 VAL A C 1
ATOM 850 O O . VAL A 1 106 ? 2.629 3.216 -3.822 1.00 92.12 106 VAL A O 1
ATOM 853 N N . SER A 1 107 ? 2.702 1.168 -2.922 1.00 94.19 107 SER A N 1
ATOM 854 C CA . SER A 1 107 ? 1.320 1.165 -2.471 1.00 94.19 107 SER A CA 1
ATOM 855 C C . SER A 1 107 ? 1.148 0.410 -1.160 1.00 94.19 107 SER A C 1
ATOM 857 O O . SER A 1 107 ? 1.979 -0.415 -0.764 1.00 94.19 107 SER A O 1
ATOM 859 N N . ILE A 1 108 ? 0.057 0.735 -0.467 1.00 96.00 108 ILE A N 1
ATOM 860 C CA . ILE A 1 108 ? -0.408 0.017 0.720 1.00 96.00 108 ILE A CA 1
ATOM 861 C C . ILE A 1 108 ? -1.619 -0.79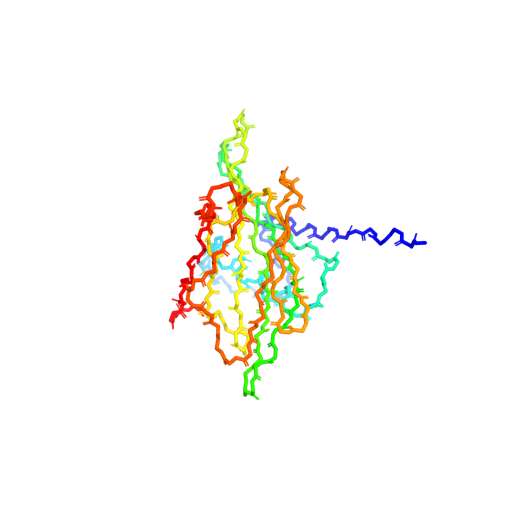8 0.284 1.00 96.00 108 ILE A C 1
ATOM 863 O O . ILE A 1 108 ? -2.653 -0.230 -0.066 1.00 96.00 108 ILE A O 1
ATOM 867 N N . VAL A 1 109 ? -1.481 -2.116 0.293 1.00 96.31 109 VAL A N 1
ATOM 868 C CA . VAL A 1 109 ? -2.513 -3.067 -0.118 1.00 96.31 109 VAL A CA 1
ATOM 869 C C . VAL A 1 109 ? -3.218 -3.580 1.131 1.00 96.31 109 VAL A C 1
ATOM 871 O O . VAL A 1 109 ? -2.557 -4.005 2.077 1.00 96.31 109 VAL A O 1
ATOM 874 N N . LEU A 1 110 ? -4.546 -3.522 1.147 1.00 96.19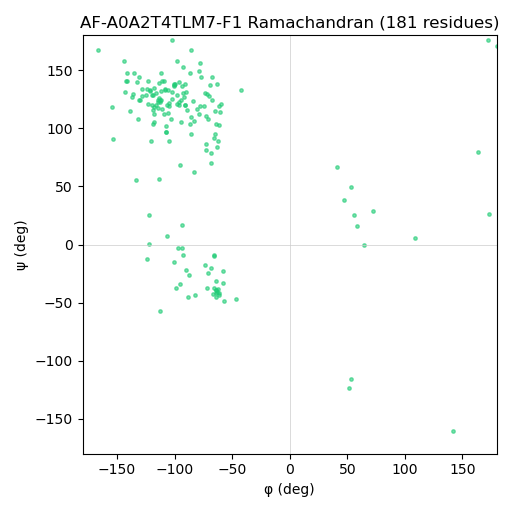 110 LEU A N 1
ATOM 875 C CA . LEU A 1 110 ? -5.378 -3.932 2.271 1.00 96.19 110 LEU A CA 1
ATOM 876 C C . LEU A 1 110 ? -6.110 -5.225 1.934 1.00 96.19 110 LEU A C 1
ATOM 878 O O . LEU A 1 110 ? -6.763 -5.321 0.893 1.00 96.19 110 LEU A O 1
ATOM 882 N N . PHE A 1 111 ? -6.071 -6.170 2.863 1.00 95.69 111 PHE A N 1
ATOM 883 C CA . PHE A 1 111 ? -6.794 -7.430 2.797 1.00 95.69 111 PHE A CA 1
ATOM 884 C C . PHE A 1 111 ? -7.787 -7.524 3.948 1.00 95.69 111 PHE A C 1
ATOM 886 O O . PHE A 1 111 ? -7.446 -7.232 5.089 1.00 95.69 111 PHE A O 1
ATOM 893 N N . LEU A 1 112 ? -9.010 -7.949 3.642 1.00 93.31 112 LEU A N 1
ATOM 894 C CA . LEU A 1 112 ? -10.048 -8.277 4.614 1.00 93.31 112 LEU A CA 1
ATOM 895 C C . LEU A 1 112 ? -10.390 -9.755 4.438 1.00 93.31 112 LEU A C 1
ATOM 897 O O . LEU A 1 112 ? -10.848 -10.158 3.368 1.00 93.31 112 LEU A O 1
ATOM 901 N N . ASN A 1 113 ? -10.170 -10.570 5.471 1.00 89.00 113 ASN A N 1
ATOM 902 C CA . ASN A 1 113 ? -10.397 -12.022 5.424 1.00 89.00 113 ASN A CA 1
ATOM 903 C C . ASN A 1 113 ? -9.680 -12.710 4.240 1.00 89.00 113 ASN A C 1
ATOM 905 O O . ASN A 1 113 ? -10.311 -13.448 3.480 1.00 89.00 113 ASN A O 1
ATOM 909 N N . ASN A 1 114 ? -8.381 -12.440 4.055 1.00 86.94 114 ASN A N 1
ATOM 910 C CA . ASN A 1 114 ? -7.559 -12.932 2.935 1.00 86.94 114 ASN A CA 1
ATOM 911 C C . ASN A 1 114 ? -8.054 -12.541 1.529 1.00 86.94 114 ASN A C 1
ATOM 913 O O . ASN A 1 114 ? -7.622 -13.129 0.541 1.00 86.94 114 ASN A O 1
ATOM 917 N N . LYS A 1 115 ? -8.955 -11.559 1.413 1.00 91.50 115 LYS A N 1
ATOM 918 C CA . LYS A 1 115 ? -9.423 -11.026 0.127 1.00 91.50 115 LYS A CA 1
ATOM 919 C C . LYS A 1 115 ? -8.963 -9.593 -0.045 1.00 91.50 115 LYS A C 1
ATOM 921 O O . LYS A 1 115 ? -9.028 -8.813 0.906 1.00 91.50 115 LYS A O 1
ATOM 926 N N . LEU A 1 116 ? -8.527 -9.247 -1.253 1.00 93.88 116 LEU A N 1
ATOM 927 C CA . LEU A 1 116 ? -8.111 -7.889 -1.582 1.00 93.88 116 LEU A CA 1
ATOM 928 C C . LEU A 1 116 ? -9.289 -6.929 -1.376 1.00 93.88 116 LEU A C 1
ATOM 930 O O . LEU A 1 116 ? -10.293 -7.000 -2.079 1.00 93.88 116 LEU A O 1
ATOM 934 N N . TYR A 1 117 ? -9.161 -6.026 -0.408 1.00 94.75 117 TYR A N 1
ATOM 935 C CA . TYR A 1 117 ? -10.168 -5.011 -0.108 1.00 94.75 117 TYR A CA 1
ATOM 936 C C . TYR A 1 117 ? -9.945 -3.747 -0.941 1.00 94.75 117 TYR A C 1
ATOM 938 O O . TYR A 1 117 ? -10.873 -3.163 -1.507 1.00 94.75 117 TYR A O 1
ATOM 946 N N . GLY A 1 118 ? -8.695 -3.301 -1.012 1.00 95.00 118 GLY A N 1
ATOM 947 C CA . GLY A 1 118 ? -8.350 -2.061 -1.682 1.00 95.00 118 GLY A CA 1
ATOM 948 C C . GLY A 1 118 ? -6.865 -1.757 -1.630 1.00 95.00 118 GLY A C 1
ATOM 949 O O . GLY A 1 118 ? -6.109 -2.400 -0.906 1.00 95.00 118 GLY A O 1
ATOM 950 N N . GLU A 1 119 ? -6.457 -0.749 -2.386 1.00 95.44 119 GLU A N 1
ATOM 951 C CA . GLU A 1 119 ? -5.064 -0.332 -2.487 1.00 95.44 119 GLU A CA 1
ATOM 952 C C . GLU A 1 119 ? -4.959 1.195 -2.440 1.00 95.44 119 GLU A C 1
ATOM 954 O O . GLU A 1 119 ? -5.613 1.898 -3.215 1.00 95.44 119 GLU A O 1
ATOM 959 N N . PHE A 1 120 ? -4.133 1.719 -1.531 1.00 95.31 120 PHE A N 1
ATOM 960 C CA . PHE A 1 120 ? -3.691 3.111 -1.584 1.00 95.31 120 PHE A CA 1
ATOM 961 C C . PHE A 1 120 ? -2.508 3.215 -2.541 1.00 95.31 120 PHE A C 1
ATOM 963 O O . PHE A 1 120 ? -1.394 2.809 -2.206 1.00 95.31 120 PHE A O 1
ATOM 970 N N . THR A 1 121 ? -2.749 3.773 -3.724 1.00 91.12 121 THR A N 1
ATOM 971 C CA . THR A 1 121 ? -1.729 3.969 -4.765 1.00 91.12 121 THR A CA 1
ATOM 972 C C . THR A 1 121 ? -1.169 5.390 -4.754 1.00 91.12 121 THR A C 1
ATOM 974 O O . THR A 1 121 ? -1.860 6.320 -4.337 1.00 91.12 121 THR A O 1
ATOM 977 N N . GLY A 1 122 ? 0.036 5.575 -5.302 1.00 84.12 122 GLY A N 1
ATOM 978 C CA . GLY A 1 122 ? 0.623 6.901 -5.540 1.00 84.12 122 GLY A CA 1
ATOM 979 C C . GLY A 1 122 ? 1.787 7.263 -4.619 1.00 84.12 122 GLY A C 1
ATOM 980 O O . GLY A 1 122 ? 2.292 8.380 -4.705 1.00 84.12 122 GLY A O 1
ATOM 981 N N . LEU A 1 123 ? 2.249 6.339 -3.770 1.00 88.50 123 LEU A N 1
ATOM 982 C CA . LEU A 1 123 ? 3.498 6.533 -3.040 1.00 88.50 123 LEU A CA 1
ATOM 983 C C . LEU A 1 123 ? 4.685 6.287 -3.981 1.00 88.50 123 LEU A C 1
ATOM 985 O O . LEU A 1 123 ? 4.668 5.399 -4.831 1.00 88.50 123 LEU A O 1
ATOM 989 N N . SER A 1 124 ? 5.754 7.052 -3.799 1.00 86.75 124 SER A N 1
ATOM 990 C CA . SER A 1 124 ? 7.060 6.765 -4.393 1.00 86.75 124 SER A CA 1
ATOM 991 C C . SER A 1 124 ? 8.007 6.161 -3.349 1.00 86.75 124 SER A C 1
ATOM 993 O O . SER A 1 124 ? 7.689 6.058 -2.161 1.00 86.75 124 SER A O 1
ATOM 995 N N . ASN A 1 125 ? 9.210 5.774 -3.773 1.00 84.38 125 ASN A N 1
ATOM 996 C CA . ASN A 1 125 ? 10.246 5.214 -2.894 1.00 84.38 125 ASN A CA 1
ATOM 997 C C . ASN A 1 125 ? 10.803 6.197 -1.846 1.00 84.38 125 ASN A C 1
ATOM 999 O O . ASN A 1 125 ? 11.534 5.764 -0.946 1.00 84.38 125 ASN A O 1
ATOM 1003 N N . ILE A 1 126 ? 10.467 7.488 -1.922 1.00 87.75 126 ILE A N 1
ATOM 1004 C CA . ILE A 1 126 ? 10.840 8.475 -0.897 1.00 87.75 126 ILE A CA 1
ATOM 1005 C C . ILE A 1 126 ? 10.094 8.228 0.418 1.00 87.75 126 ILE A C 1
ATOM 1007 O O . ILE A 1 126 ? 10.542 8.666 1.476 1.00 87.75 126 ILE A O 1
ATOM 1011 N N . TYR A 1 127 ? 8.979 7.500 0.369 1.00 89.75 127 TYR A N 1
ATOM 1012 C CA . TYR A 1 127 ? 8.185 7.170 1.539 1.00 89.75 127 TYR A CA 1
ATOM 1013 C C . TYR A 1 127 ? 8.589 5.823 2.148 1.00 89.75 127 TYR A C 1
ATOM 1015 O O . TYR A 1 127 ? 9.111 4.923 1.486 1.00 89.75 127 TYR A O 1
ATOM 1023 N N . SER A 1 128 ? 8.370 5.696 3.453 1.00 91.00 128 SER A N 1
ATOM 1024 C CA . SER A 1 128 ? 8.406 4.433 4.189 1.00 91.00 128 SER A CA 1
ATOM 1025 C C . SER A 1 128 ? 7.116 4.298 4.981 1.00 91.00 128 SER A C 1
ATOM 1027 O O . SER A 1 128 ? 6.719 5.240 5.666 1.00 91.00 128 SER A O 1
ATOM 1029 N N . VAL A 1 129 ? 6.488 3.126 4.922 1.00 93.50 129 VAL A N 1
ATOM 1030 C CA . VAL A 1 129 ? 5.229 2.852 5.621 1.00 93.50 129 VAL A CA 1
ATOM 1031 C C . VAL A 1 129 ? 5.478 1.889 6.776 1.00 93.50 129 VAL A C 1
ATOM 1033 O O . VAL A 1 129 ? 6.265 0.952 6.665 1.00 93.50 129 VAL A O 1
ATOM 1036 N N . ASN A 1 130 ? 4.813 2.129 7.901 1.00 93.25 130 ASN A N 1
ATOM 1037 C CA . ASN A 1 130 ? 4.788 1.233 9.050 1.00 93.25 130 ASN A CA 1
ATOM 1038 C C . ASN A 1 130 ? 3.385 1.227 9.662 1.00 93.25 130 ASN A C 1
ATOM 1040 O O . ASN A 1 130 ? 2.757 2.279 9.770 1.00 93.25 130 ASN A O 1
ATOM 1044 N N . VAL A 1 131 ? 2.913 0.060 10.092 1.00 93.06 131 VAL A N 1
ATOM 1045 C CA . VAL A 1 131 ? 1.594 -0.100 10.717 1.00 93.06 131 VAL A CA 1
ATOM 1046 C C . VAL A 1 131 ? 1.786 -0.569 12.152 1.00 93.06 131 VAL A C 1
ATOM 1048 O O . VAL A 1 131 ? 2.559 -1.488 12.426 1.00 93.06 131 VAL A O 1
ATOM 1051 N N . GLN A 1 132 ? 1.120 0.102 13.088 1.00 88.12 132 GLN A N 1
ATOM 1052 C CA . GLN A 1 132 ? 1.159 -0.235 14.509 1.00 88.12 132 GLN A CA 1
ATOM 1053 C C . GLN A 1 132 ? -0.235 -0.101 15.103 1.00 88.12 132 GLN A C 1
ATOM 1055 O O . GLN A 1 132 ? -0.757 1.010 15.195 1.00 88.12 132 GLN A O 1
ATOM 1060 N N . SER A 1 133 ? -0.808 -1.225 15.549 1.00 87.19 133 SER A N 1
ATOM 1061 C CA . SER A 1 133 ? -2.196 -1.270 16.017 1.00 87.19 133 SER A CA 1
ATOM 1062 C C . SER A 1 133 ? -3.107 -0.652 14.950 1.00 87.19 133 SER A C 1
ATOM 1064 O O . SER A 1 133 ? -3.020 -1.040 13.794 1.00 87.19 133 SER A O 1
ATOM 1066 N N . ASN A 1 134 ? -3.878 0.370 15.300 1.00 92.00 134 ASN A N 1
ATOM 1067 C CA . ASN A 1 134 ? -4.804 1.064 14.412 1.00 92.00 134 ASN A CA 1
ATOM 1068 C C . ASN A 1 134 ? -4.214 2.309 13.737 1.00 92.00 134 ASN A C 1
ATOM 1070 O O . ASN A 1 134 ? -4.948 3.157 13.238 1.00 92.00 134 ASN A O 1
ATOM 1074 N N . THR A 1 135 ? -2.887 2.455 13.736 1.00 94.44 135 THR A N 1
ATOM 1075 C CA . THR A 1 135 ? -2.209 3.615 13.148 1.00 94.44 135 THR A CA 1
ATOM 1076 C C . THR A 1 135 ? -1.378 3.231 11.930 1.00 94.44 135 THR A C 1
ATOM 1078 O O . THR A 1 135 ? -0.458 2.413 12.027 1.00 94.44 135 THR A O 1
ATOM 1081 N N . ILE A 1 136 ? -1.620 3.908 10.806 1.00 95.31 136 ILE A N 1
ATOM 1082 C CA . ILE A 1 136 ? -0.709 3.921 9.654 1.00 95.31 136 ILE A CA 1
ATOM 1083 C C . ILE A 1 136 ? 0.260 5.096 9.819 1.00 95.31 136 ILE A C 1
ATOM 1085 O O . ILE A 1 136 ? -0.150 6.254 9.880 1.00 95.31 136 ILE A O 1
ATOM 1089 N N . CYS A 1 137 ? 1.557 4.807 9.885 1.00 94.62 137 CYS A N 1
ATOM 1090 C CA . CYS A 1 137 ? 2.625 5.801 9.935 1.00 94.62 137 CYS A CA 1
ATOM 1091 C C . CYS A 1 137 ? 3.327 5.870 8.576 1.00 94.62 137 CYS A C 1
ATOM 1093 O O . CYS A 1 137 ? 3.890 4.874 8.121 1.00 94.62 137 CYS A O 1
ATOM 1095 N N . ILE A 1 138 ? 3.340 7.050 7.958 1.00 94.12 138 ILE A N 1
ATOM 1096 C CA . ILE A 1 138 ? 4.039 7.306 6.697 1.00 94.12 138 ILE A CA 1
ATOM 1097 C C . ILE A 1 138 ? 5.167 8.300 6.955 1.00 94.12 138 ILE A C 1
ATOM 1099 O O . ILE A 1 138 ? 4.931 9.438 7.362 1.00 94.12 138 ILE A O 1
ATOM 1103 N N . TYR A 1 139 ? 6.398 7.859 6.721 1.00 92.06 139 TYR A N 1
ATOM 1104 C CA . TYR A 1 139 ? 7.611 8.654 6.869 1.00 92.06 139 TYR A CA 1
ATOM 1105 C C . TYR A 1 139 ? 8.120 9.121 5.507 1.00 92.06 139 TYR A C 1
ATOM 1107 O O . TYR A 1 139 ? 8.364 8.294 4.630 1.00 92.06 139 TYR A O 1
ATOM 1115 N N . ASN A 1 140 ? 8.311 10.428 5.341 1.00 90.06 140 ASN A N 1
ATOM 1116 C CA . ASN A 1 140 ? 8.970 11.017 4.181 1.00 90.06 140 ASN A CA 1
ATOM 1117 C C . ASN A 1 140 ? 10.481 11.113 4.448 1.00 90.06 140 ASN A C 1
ATOM 1119 O O . ASN A 1 140 ? 10.912 11.845 5.341 1.00 90.06 140 ASN A O 1
ATOM 1123 N N . LYS A 1 141 ? 11.290 10.383 3.671 1.00 88.81 141 LYS A N 1
ATOM 1124 C CA . LYS A 1 141 ? 12.752 10.322 3.838 1.00 88.81 141 LYS A CA 1
ATOM 1125 C C . LYS A 1 141 ? 13.463 11.615 3.437 1.00 88.81 141 LYS A C 1
ATOM 1127 O O . LYS A 1 141 ? 14.563 11.855 3.916 1.00 88.81 141 LYS A O 1
ATOM 1132 N N . GLU A 1 142 ? 12.868 12.429 2.569 1.00 87.62 142 GLU A N 1
ATOM 1133 C CA . GLU A 1 142 ? 13.474 13.680 2.100 1.00 87.62 142 GLU A CA 1
ATOM 1134 C C . GLU A 1 142 ? 13.254 14.820 3.096 1.00 87.62 142 GLU A C 1
ATOM 1136 O O . GLU A 1 142 ? 14.177 15.573 3.400 1.00 87.62 142 GLU A O 1
ATOM 1141 N N . THR A 1 143 ? 12.041 14.937 3.642 1.00 85.25 143 THR A N 1
ATOM 1142 C CA . THR A 1 143 ? 11.693 15.999 4.601 1.00 85.25 143 THR A CA 1
ATOM 1143 C C . THR A 1 143 ? 11.878 15.586 6.060 1.00 85.25 143 THR A C 1
ATOM 1145 O O . THR A 1 143 ? 11.788 16.430 6.951 1.00 85.25 143 THR A O 1
ATOM 1148 N N . ASN A 1 144 ? 12.145 14.301 6.317 1.00 87.56 144 ASN A N 1
ATOM 1149 C CA . ASN A 1 144 ? 12.193 13.681 7.645 1.00 87.56 144 ASN A CA 1
ATOM 1150 C C . ASN A 1 144 ? 10.899 13.867 8.459 1.00 87.56 144 ASN A C 1
ATOM 1152 O O . ASN A 1 144 ? 10.913 13.845 9.691 1.00 87.56 144 ASN A O 1
ATOM 1156 N N . TYR A 1 145 ? 9.769 14.056 7.777 1.00 86.69 145 TYR A N 1
ATOM 1157 C CA . TYR A 1 145 ? 8.471 14.250 8.410 1.00 86.69 145 TYR A CA 1
ATOM 1158 C C . TYR A 1 145 ? 7.690 12.935 8.488 1.00 86.69 145 TYR A C 1
ATOM 1160 O O . TYR A 1 145 ? 7.690 12.142 7.547 1.00 86.69 145 TYR A O 1
ATOM 1168 N N . THR A 1 146 ? 7.001 12.703 9.609 1.00 91.12 146 THR A N 1
ATOM 1169 C CA . THR A 1 146 ? 6.112 11.545 9.788 1.00 91.12 146 THR A CA 1
ATOM 1170 C C . THR A 1 146 ? 4.670 12.011 9.875 1.00 91.12 146 THR A C 1
ATOM 1172 O O . THR A 1 146 ? 4.327 12.784 10.766 1.00 91.12 146 THR A O 1
ATOM 1175 N N . THR A 1 147 ? 3.820 11.466 9.013 1.00 92.31 147 THR A N 1
ATOM 1176 C CA . THR A 1 147 ? 2.365 11.604 9.115 1.00 92.31 147 THR A CA 1
ATOM 1177 C C . THR A 1 147 ? 1.782 10.339 9.733 1.00 92.31 147 THR A C 1
ATOM 1179 O O . THR A 1 147 ? 2.209 9.231 9.402 1.00 92.31 147 THR A O 1
ATOM 1182 N N . LYS A 1 148 ? 0.822 10.494 10.646 1.00 94.69 148 LYS A N 1
ATOM 1183 C CA . LYS A 1 148 ? 0.136 9.383 11.310 1.00 94.69 148 LYS A CA 1
ATOM 1184 C C . LYS A 1 148 ? -1.356 9.469 11.039 1.00 94.69 148 LYS A C 1
ATOM 1186 O O . LYS A 1 148 ? -1.943 10.533 11.208 1.00 94.69 148 LYS A O 1
ATOM 1191 N N . PHE A 1 149 ? -1.944 8.344 10.668 1.00 94.31 149 PHE A N 1
ATOM 1192 C CA . PHE A 1 149 ? -3.377 8.192 10.473 1.00 94.31 149 PHE A CA 1
ATOM 1193 C C . PHE A 1 149 ? -3.879 7.154 11.464 1.00 94.31 149 PHE A C 1
ATOM 1195 O O . PHE A 1 149 ? -3.601 5.967 11.301 1.00 94.31 149 PHE A O 1
ATOM 1202 N N . GLU A 1 150 ? -4.561 7.611 12.508 1.00 94.19 150 GLU A N 1
ATOM 1203 C CA . GLU A 1 150 ? -5.265 6.743 13.447 1.00 94.19 150 GLU A CA 1
ATOM 1204 C C . GLU A 1 150 ? -6.645 6.419 12.871 1.00 94.19 150 GLU A C 1
ATOM 1206 O O . GLU A 1 150 ? -7.401 7.320 12.505 1.00 94.19 150 GLU A O 1
ATOM 1211 N N . ILE A 1 151 ? -6.938 5.130 12.723 1.00 91.88 151 ILE A N 1
ATOM 1212 C CA . ILE A 1 151 ? -8.135 4.628 12.054 1.00 91.88 151 ILE A CA 1
ATOM 1213 C C . ILE A 1 151 ? -8.939 3.816 13.067 1.00 91.88 151 ILE A C 1
ATOM 1215 O O . ILE A 1 151 ? -8.579 2.686 13.383 1.00 91.88 151 ILE A O 1
ATOM 1219 N N . THR A 1 152 ? -10.020 4.395 13.585 1.00 85.44 152 THR A N 1
ATOM 1220 C CA . THR A 1 152 ? -10.835 3.775 14.643 1.00 85.44 152 THR A CA 1
ATOM 1221 C C . THR A 1 152 ? -12.081 3.077 14.112 1.00 85.44 152 THR A C 1
ATOM 1223 O O . THR A 1 152 ? -12.414 1.997 14.594 1.00 85.44 152 THR A O 1
ATOM 1226 N N . ASP A 1 153 ? -12.723 3.659 13.094 1.00 86.81 153 ASP A N 1
ATOM 1227 C CA . ASP A 1 153 ? -14.074 3.250 12.692 1.00 86.81 153 ASP A CA 1
ATOM 1228 C C . ASP A 1 153 ? -14.072 2.590 11.308 1.00 86.81 153 ASP A C 1
ATOM 1230 O O . ASP A 1 153 ? -14.490 1.447 11.138 1.00 86.81 153 ASP A O 1
ATOM 1234 N N . THR A 1 154 ? -13.574 3.303 10.294 1.00 89.62 154 THR A N 1
ATOM 1235 C CA . THR A 1 154 ? -13.602 2.854 8.894 1.00 89.62 154 THR A CA 1
ATOM 1236 C C . THR A 1 154 ? -12.326 3.232 8.164 1.00 89.62 154 THR A C 1
ATOM 1238 O O . THR A 1 154 ? -11.774 4.306 8.410 1.00 89.62 154 THR A O 1
ATOM 1241 N N . ILE A 1 155 ? -11.902 2.402 7.205 1.00 91.75 155 ILE A N 1
ATOM 1242 C CA . ILE A 1 155 ? -10.782 2.736 6.320 1.00 91.75 155 ILE A CA 1
ATOM 1243 C C . ILE A 1 155 ? -11.128 4.006 5.516 1.00 91.75 155 ILE A C 1
ATOM 1245 O O . ILE A 1 155 ? -12.093 3.992 4.741 1.00 91.75 155 ILE A O 1
ATOM 1249 N N . PRO A 1 156 ? -10.355 5.097 5.657 1.00 91.88 156 PRO A N 1
ATOM 1250 C CA . PRO A 1 156 ? -10.618 6.335 4.939 1.00 91.88 156 PRO A CA 1
ATOM 1251 C C . PRO A 1 156 ? -10.387 6.152 3.438 1.00 91.88 156 PRO A C 1
ATOM 1253 O O . PRO A 1 156 ? -9.466 5.468 3.003 1.00 91.88 156 PRO A O 1
ATOM 1256 N N . VAL A 1 157 ? -11.206 6.812 2.621 1.00 92.38 157 VAL A N 1
ATOM 1257 C CA . VAL A 1 157 ? -11.057 6.767 1.155 1.00 92.38 157 VAL A CA 1
ATOM 1258 C C . VAL 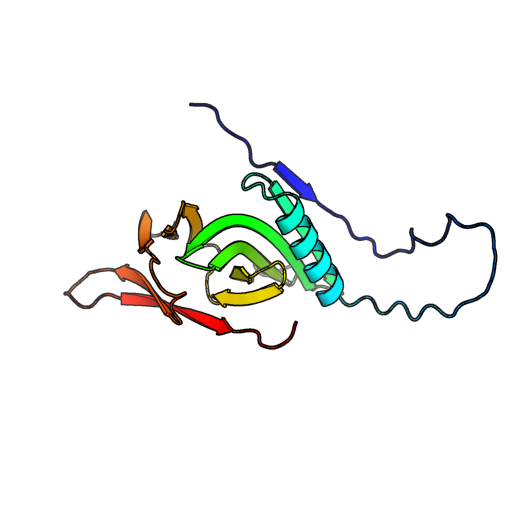A 1 157 ? -9.866 7.583 0.651 1.00 92.38 157 VAL A C 1
ATOM 1260 O O . VAL A 1 157 ? -9.432 7.401 -0.486 1.00 92.38 157 VAL A O 1
ATOM 1263 N N . GLN A 1 158 ? -9.350 8.494 1.480 1.00 92.50 158 GLN A N 1
ATOM 1264 C CA . GLN A 1 158 ? -8.250 9.394 1.156 1.00 92.50 158 GLN A CA 1
ATOM 1265 C C . GLN A 1 158 ? -7.341 9.588 2.368 1.00 92.50 158 GLN A C 1
ATOM 1267 O O . GLN A 1 158 ? -7.825 9.741 3.490 1.00 92.50 158 GLN A O 1
ATOM 1272 N N . LEU A 1 159 ? -6.031 9.630 2.129 1.00 92.81 159 LEU A N 1
ATOM 1273 C CA . LEU A 1 159 ? -5.019 9.965 3.130 1.00 92.81 159 LEU A CA 1
ATOM 1274 C C . LEU A 1 159 ? -4.199 11.153 2.629 1.00 92.81 159 LEU A C 1
ATOM 1276 O O . LEU A 1 159 ? -3.581 11.073 1.569 1.00 92.81 159 LEU A O 1
ATOM 1280 N N . PHE A 1 160 ? -4.189 12.248 3.386 1.00 91.19 160 PHE A N 1
ATOM 1281 C CA . PHE A 1 160 ? -3.408 13.439 3.056 1.00 91.19 160 PHE A CA 1
ATOM 1282 C C . PHE A 1 160 ? -2.088 13.460 3.831 1.00 91.19 160 PHE A C 1
ATOM 1284 O O . PHE A 1 160 ? -2.087 13.463 5.061 1.00 91.19 160 PHE A O 1
ATOM 1291 N N . ILE A 1 161 ? -0.969 13.482 3.108 1.00 90.38 161 ILE A N 1
ATOM 1292 C CA . ILE A 1 161 ? 0.395 13.429 3.641 1.00 90.38 161 ILE A CA 1
ATOM 1293 C C . ILE A 1 161 ? 1.038 14.813 3.484 1.00 90.38 161 ILE A C 1
ATOM 1295 O O . ILE A 1 161 ? 1.556 15.126 2.409 1.00 90.38 161 ILE A O 1
ATOM 1299 N N . PRO A 1 162 ? 1.028 15.670 4.518 1.00 85.38 162 PRO A N 1
ATOM 1300 C CA . PRO A 1 162 ? 1.665 16.977 4.439 1.00 85.38 162 PRO A CA 1
ATOM 1301 C C . PRO A 1 162 ? 3.196 16.853 4.387 1.00 85.38 162 PRO A C 1
ATOM 1303 O O . PRO A 1 162 ? 3.799 16.100 5.151 1.00 85.38 162 PRO A O 1
ATOM 1306 N N . TYR A 1 163 ? 3.840 17.646 3.527 1.00 75.50 163 TYR A N 1
ATOM 1307 C CA . TYR A 1 163 ? 5.305 17.767 3.468 1.00 75.50 163 TYR A CA 1
ATOM 1308 C C . TYR A 1 163 ? 5.810 19.210 3.639 1.00 75.50 163 TYR A C 1
ATOM 1310 O O . TYR A 1 163 ? 6.997 19.410 3.887 1.00 75.50 163 TYR A O 1
ATOM 1318 N N . THR A 1 164 ? 4.940 20.231 3.570 1.00 69.31 164 THR A N 1
ATOM 1319 C CA . THR A 1 164 ? 5.268 21.605 4.002 1.00 69.31 164 THR A CA 1
ATOM 1320 C C . THR A 1 164 ? 4.079 22.294 4.676 1.00 69.31 164 THR A C 1
ATOM 1322 O O . THR A 1 164 ? 2.976 22.327 4.137 1.00 69.31 164 THR A O 1
ATOM 1325 N N . ILE A 1 165 ? 4.337 22.896 5.842 1.00 59.84 165 ILE A N 1
ATOM 1326 C CA . ILE A 1 165 ? 3.439 23.830 6.542 1.00 59.84 165 ILE A CA 1
ATOM 1327 C C . ILE A 1 165 ? 4.121 25.208 6.529 1.00 59.84 165 ILE A C 1
ATOM 1329 O O . ILE A 1 165 ? 4.456 25.773 7.565 1.00 59.84 165 ILE A O 1
ATOM 1333 N N . LYS A 1 166 ? 4.450 25.720 5.339 1.00 54.66 166 LYS A N 1
ATOM 1334 C CA . LYS A 1 166 ? 4.792 27.141 5.190 1.00 54.66 166 LYS A CA 1
ATOM 1335 C C . LYS A 1 166 ? 3.500 27.867 4.831 1.00 54.66 166 LYS A C 1
ATOM 1337 O O . LYS A 1 166 ? 2.769 27.417 3.957 1.00 54.66 166 LYS A O 1
ATOM 1342 N N . ASP A 1 167 ? 3.214 28.948 5.547 1.00 59.94 167 ASP A N 1
ATOM 1343 C CA . ASP A 1 167 ? 2.124 29.888 5.250 1.00 59.94 167 ASP A CA 1
ATOM 1344 C C . ASP A 1 167 ? 0.691 29.390 5.531 1.00 59.94 167 ASP A C 1
ATOM 1346 O O . ASP A 1 167 ? -0.269 29.855 4.925 1.00 59.94 167 ASP A O 1
ATOM 1350 N N . SER A 1 168 ? 0.516 28.488 6.504 1.00 62.50 168 SER A N 1
ATOM 1351 C CA . SER A 1 168 ? -0.793 27.988 6.989 1.00 62.50 168 SER A CA 1
ATOM 1352 C C . SER A 1 168 ? -1.638 27.196 5.978 1.00 62.50 168 SER A C 1
ATOM 1354 O O . SER A 1 168 ? -2.701 26.700 6.343 1.00 62.50 168 SER A O 1
ATOM 1356 N N . ILE A 1 169 ? -1.167 27.018 4.738 1.00 66.00 169 ILE A N 1
ATOM 1357 C CA . ILE A 1 169 ? -1.779 26.128 3.746 1.00 66.00 169 ILE A CA 1
ATOM 1358 C C . ILE A 1 169 ? -0.927 24.860 3.675 1.00 66.00 169 ILE A C 1
ATOM 1360 O O . ILE A 1 169 ? 0.189 24.906 3.148 1.00 66.00 169 ILE A O 1
ATOM 1364 N N . PRO A 1 170 ? -1.407 23.724 4.200 1.00 66.50 170 PRO A N 1
ATOM 1365 C CA . PRO A 1 170 ? -0.646 22.494 4.124 1.00 66.50 170 PRO A CA 1
ATOM 1366 C C . PRO A 1 170 ? -0.555 22.041 2.662 1.00 66.50 170 PRO A C 1
ATOM 1368 O O . PRO A 1 170 ? -1.568 21.867 1.986 1.00 66.50 170 PRO A O 1
ATOM 1371 N N . ARG A 1 171 ? 0.672 21.850 2.170 1.00 78.75 171 ARG A N 1
ATOM 1372 C CA . ARG A 1 171 ? 0.932 21.178 0.890 1.00 78.75 171 ARG A CA 1
ATOM 1373 C C . ARG A 1 171 ? 1.339 19.745 1.172 1.00 78.75 171 ARG A C 1
ATOM 1375 O O . ARG A 1 171 ? 2.111 19.489 2.102 1.00 78.75 171 ARG A O 1
ATOM 1382 N N . GLY A 1 172 ? 0.815 18.831 0.375 1.00 83.88 172 GLY A N 1
ATOM 1383 C CA . GLY A 1 172 ? 0.953 17.413 0.630 1.00 83.88 172 GLY A CA 1
ATOM 1384 C C . GLY A 1 172 ? 0.556 16.566 -0.561 1.00 83.88 172 GLY A C 1
ATOM 1385 O O . GLY A 1 172 ? -0.075 17.057 -1.498 1.00 83.88 172 GLY A O 1
ATOM 1386 N N . ASP A 1 173 ? 0.908 15.293 -0.469 1.00 87.69 173 ASP A N 1
ATOM 1387 C CA . ASP A 1 173 ? 0.435 14.267 -1.386 1.00 87.69 173 ASP A CA 1
ATOM 1388 C C . ASP A 1 173 ? -0.903 13.718 -0.885 1.00 87.69 173 ASP A C 1
ATOM 1390 O O . ASP A 1 173 ? -1.158 13.652 0.320 1.00 87.69 173 ASP A O 1
ATOM 1394 N N . ILE A 1 174 ? -1.773 13.321 -1.810 1.00 90.12 174 ILE A N 1
ATOM 1395 C CA . ILE A 1 174 ? -3.034 12.648 -1.491 1.00 90.12 174 ILE A CA 1
ATOM 1396 C C . ILE A 1 174 ? -2.952 11.230 -2.035 1.00 90.12 174 ILE A C 1
ATOM 1398 O O . ILE A 1 174 ? -2.746 11.035 -3.232 1.00 90.12 174 ILE A O 1
ATOM 1402 N N . LEU A 1 175 ? -3.156 10.248 -1.161 1.00 92.31 175 LEU A N 1
ATOM 1403 C CA . LEU A 1 175 ? -3.383 8.867 -1.564 1.00 92.31 175 LEU A CA 1
ATOM 1404 C C . LEU A 1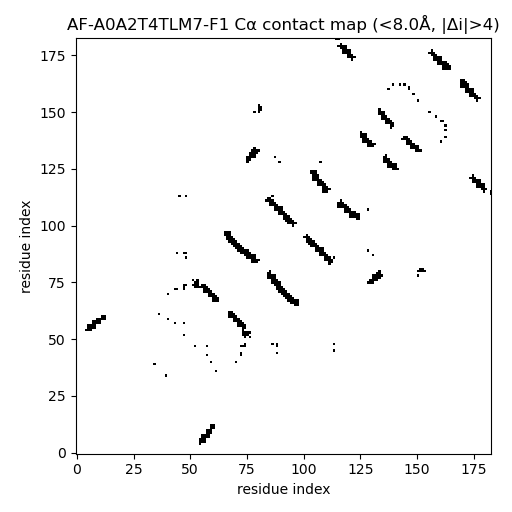 175 ? -4.878 8.611 -1.662 1.00 92.31 175 LEU A C 1
ATOM 1406 O O . LEU A 1 175 ? -5.631 8.975 -0.758 1.00 92.31 175 LEU A O 1
ATOM 1410 N N . TYR A 1 176 ? -5.284 7.932 -2.726 1.00 92.62 176 TYR A N 1
ATOM 1411 C CA . TYR A 1 176 ? -6.661 7.504 -2.936 1.00 92.62 176 TYR A CA 1
ATOM 1412 C C . TYR A 1 176 ? -6.759 5.997 -2.747 1.00 92.62 176 TYR A C 1
ATOM 1414 O O . TYR A 1 176 ? -5.932 5.250 -3.273 1.00 92.62 176 TYR A O 1
ATOM 1422 N N . LEU A 1 177 ? -7.773 5.563 -2.001 1.00 94.44 177 LEU A N 1
ATOM 1423 C CA . LEU A 1 177 ? -8.104 4.153 -1.870 1.00 94.44 177 LEU A CA 1
ATOM 1424 C C . LEU A 1 177 ? -8.880 3.694 -3.103 1.00 94.44 177 LEU A C 1
ATOM 1426 O O . LEU A 1 177 ? -10.049 4.046 -3.281 1.00 94.44 177 LEU A O 1
ATOM 1430 N N . ASN A 1 178 ? -8.265 2.834 -3.902 1.00 93.19 178 ASN A N 1
ATOM 1431 C CA . ASN A 1 178 ? -8.964 2.106 -4.949 1.00 93.19 178 ASN A CA 1
ATOM 1432 C C . ASN A 1 178 ? -9.543 0.828 -4.342 1.00 93.19 178 ASN A C 1
ATOM 1434 O O . ASN A 1 178 ? -8.808 -0.117 -4.061 1.00 93.19 178 ASN A O 1
ATOM 1438 N N . LYS A 1 179 ? -10.857 0.806 -4.089 1.00 89.69 179 LYS A N 1
ATOM 1439 C CA . LYS A 1 179 ? -11.538 -0.403 -3.605 1.00 89.69 179 LYS A CA 1
ATOM 1440 C C . LYS A 1 179 ? -11.639 -1.425 -4.730 1.00 89.69 179 LYS A C 1
ATOM 1442 O O . LYS A 1 179 ? -12.134 -1.111 -5.812 1.00 89.69 179 LYS A O 1
ATOM 1447 N N . HIS A 1 180 ? -11.219 -2.651 -4.454 1.00 82.19 180 HIS A N 1
ATOM 1448 C CA . HIS A 1 180 ? -11.343 -3.752 -5.396 1.00 82.19 180 HIS A CA 1
ATOM 1449 C C . HIS A 1 180 ? -12.610 -4.536 -5.071 1.00 82.19 180 HIS A C 1
ATOM 1451 O O . HIS A 1 180 ? -12.780 -5.031 -3.964 1.00 82.19 180 HIS A O 1
ATOM 1457 N N . ILE A 1 181 ? -13.533 -4.607 -6.033 1.00 59.34 181 ILE A N 1
ATOM 1458 C CA . ILE A 1 181 ? -14.807 -5.316 -5.841 1.00 59.34 181 ILE A CA 1
ATOM 1459 C C . ILE A 1 181 ? -14.686 -6.792 -6.252 1.00 59.34 181 ILE A C 1
ATOM 1461 O O . ILE A 1 181 ? -15.455 -7.604 -5.759 1.00 59.34 181 ILE A O 1
ATOM 1465 N N . ASN A 1 182 ? -13.713 -7.165 -7.093 1.00 52.53 182 ASN A N 1
ATOM 1466 C CA . ASN A 1 182 ? -13.544 -8.539 -7.578 1.00 52.53 182 ASN A CA 1
ATOM 1467 C C . ASN A 1 182 ? -12.081 -8.838 -7.952 1.00 52.53 182 ASN A C 1
ATOM 1469 O O . ASN A 1 182 ? -11.688 -8.623 -9.100 1.00 52.53 182 ASN A O 1
ATOM 1473 N N . ARG A 1 183 ? -11.290 -9.344 -7.005 1.00 56.00 183 ARG A N 1
ATOM 1474 C CA . ARG A 1 183 ? -10.054 -10.084 -7.285 1.00 56.00 183 ARG A CA 1
ATOM 1475 C C . ARG A 1 183 ? -9.919 -11.217 -6.276 1.00 56.00 183 ARG A C 1
ATOM 1477 O O . ARG A 1 183 ? -10.276 -10.980 -5.098 1.00 56.00 183 ARG A O 1
#